Protein AF-A0A925MMB9-F1 (afdb_monomer)

pLDDT: mean 83.08, std 17.35, range [25.36, 97.38]

Structure (mmCIF, N/CA/C/O backbone):
data_AF-A0A925MMB9-F1
#
_entry.id   AF-A0A925MMB9-F1
#
loop_
_atom_site.group_PDB
_atom_site.id
_atom_site.type_symbol
_atom_site.label_atom_id
_atom_site.label_alt_id
_atom_site.label_comp_id
_atom_site.label_asym_id
_atom_site.label_entity_id
_atom_site.label_seq_id
_atom_site.pdbx_PDB_ins_code
_atom_site.Cartn_x
_atom_site.Cartn_y
_atom_site.Cartn_z
_atom_site.occupancy
_atom_site.B_iso_or_equiv
_atom_site.auth_seq_id
_atom_site.auth_comp_id
_atom_site.auth_asym_id
_atom_site.auth_atom_id
_atom_site.pdbx_PDB_model_num
ATOM 1 N N . MET A 1 1 ? 37.846 15.339 -14.403 1.00 31.56 1 MET A N 1
ATOM 2 C CA . MET A 1 1 ? 37.730 13.876 -14.225 1.00 31.56 1 MET A CA 1
ATOM 3 C C . MET A 1 1 ? 36.247 13.565 -14.085 1.00 31.56 1 MET A C 1
ATOM 5 O O . MET A 1 1 ? 35.667 13.865 -13.052 1.00 31.56 1 MET A O 1
ATOM 9 N N . ALA A 1 2 ? 35.599 13.147 -15.173 1.00 28.47 2 ALA A N 1
ATOM 10 C CA . ALA A 1 2 ? 34.161 12.901 -15.191 1.00 28.47 2 ALA A CA 1
ATOM 11 C C . ALA A 1 2 ? 33.882 11.513 -14.602 1.00 28.47 2 ALA A C 1
ATOM 13 O O . ALA A 1 2 ? 34.332 10.509 -15.149 1.00 28.47 2 ALA A O 1
ATOM 14 N N . PHE A 1 3 ? 33.160 11.456 -13.482 1.00 27.55 3 PHE A N 1
ATOM 15 C CA . PHE A 1 3 ? 32.550 10.218 -13.011 1.00 27.55 3 PHE A CA 1
ATOM 16 C C . PHE A 1 3 ? 31.408 9.875 -13.970 1.00 27.55 3 PHE A C 1
ATOM 18 O O . PHE A 1 3 ? 30.326 10.449 -13.886 1.00 27.55 3 PHE A O 1
ATOM 25 N N . HIS A 1 4 ? 31.655 8.962 -14.907 1.00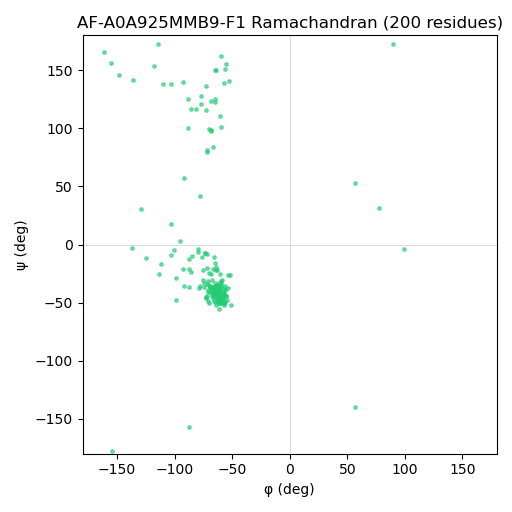 25.36 4 HIS A N 1
ATOM 26 C CA . HIS A 1 4 ? 30.572 8.278 -15.599 1.00 25.36 4 HIS A CA 1
ATOM 27 C C . HIS A 1 4 ? 29.948 7.283 -14.615 1.00 25.36 4 HIS A C 1
ATOM 29 O O . HIS A 1 4 ? 30.638 6.351 -14.193 1.00 25.36 4 HIS A O 1
ATOM 35 N N . PRO A 1 5 ? 28.671 7.438 -14.222 1.00 39.22 5 PRO A N 1
ATOM 36 C CA . PRO A 1 5 ? 27.987 6.369 -13.524 1.00 39.22 5 PRO A CA 1
ATOM 37 C C . PRO A 1 5 ? 27.866 5.208 -14.510 1.00 39.22 5 PRO A C 1
ATOM 39 O O . PRO A 1 5 ? 27.361 5.377 -15.622 1.00 39.22 5 PRO A O 1
ATOM 42 N N . VAL A 1 6 ? 28.352 4.034 -14.115 1.00 39.47 6 VAL A N 1
ATOM 43 C CA . VAL A 1 6 ? 28.092 2.780 -14.825 1.00 39.47 6 VAL A CA 1
ATOM 44 C C . VAL A 1 6 ? 26.598 2.501 -14.674 1.00 39.47 6 VAL A C 1
ATOM 46 O O . VAL A 1 6 ? 26.152 1.835 -13.743 1.00 39.47 6 VAL A O 1
ATOM 49 N N . GLY A 1 7 ? 25.795 3.109 -15.544 1.00 39.03 7 GLY A N 1
ATOM 50 C CA . GLY A 1 7 ? 24.382 2.813 -15.676 1.00 39.03 7 GLY A CA 1
ATOM 51 C C . GLY A 1 7 ? 24.263 1.416 -16.256 1.00 39.03 7 GLY A C 1
ATOM 52 O O . G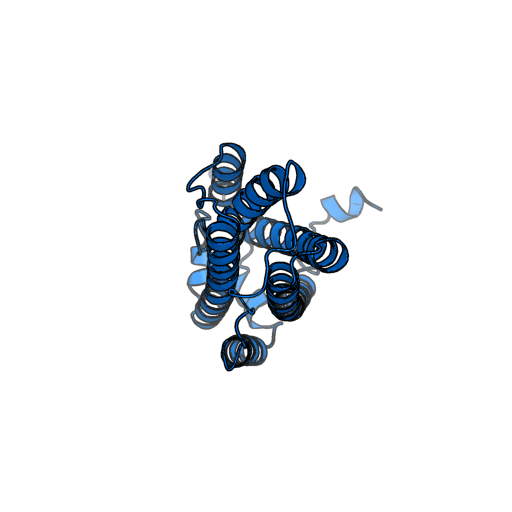LY A 1 7 ? 24.410 1.234 -17.461 1.00 39.03 7 GLY A O 1
ATOM 53 N N . CYS A 1 8 ? 24.036 0.424 -15.398 1.00 43.06 8 CYS A N 1
ATOM 54 C CA . CYS A 1 8 ? 23.554 -0.868 -15.855 1.00 43.06 8 CYS A CA 1
ATOM 55 C C . CYS A 1 8 ? 22.203 -0.614 -16.534 1.00 43.06 8 CYS A C 1
ATOM 57 O O . CYS A 1 8 ? 21.241 -0.206 -15.880 1.00 43.06 8 CYS A O 1
ATOM 59 N N . ASP A 1 9 ? 22.154 -0.762 -17.856 1.00 45.75 9 ASP A N 1
ATOM 60 C CA . ASP A 1 9 ? 20.915 -0.652 -18.608 1.00 45.75 9 ASP A CA 1
ATOM 61 C C . ASP A 1 9 ? 20.022 -1.850 -18.255 1.00 45.75 9 ASP A C 1
ATOM 63 O O . ASP A 1 9 ? 20.205 -2.959 -18.756 1.00 45.75 9 ASP A O 1
ATOM 67 N N . LEU A 1 10 ? 19.081 -1.641 -17.332 1.00 50.44 10 LEU A N 1
ATOM 68 C CA . LEU A 1 10 ? 18.137 -2.665 -16.875 1.00 50.44 10 LEU A CA 1
ATOM 69 C C . LEU A 1 10 ? 17.040 -2.963 -17.920 1.00 50.44 10 LEU A C 1
ATOM 71 O O . LEU A 1 10 ? 16.281 -3.919 -17.736 1.00 50.44 10 LEU A O 1
ATOM 75 N N . ARG A 1 11 ? 16.956 -2.188 -19.018 1.00 50.44 11 ARG A N 1
ATOM 76 C CA . ARG A 1 11 ? 15.875 -2.276 -20.022 1.00 50.44 11 ARG A CA 1
ATOM 77 C C . ARG A 1 11 ? 15.806 -3.630 -20.738 1.00 50.44 11 ARG A C 1
ATOM 79 O O . ARG A 1 11 ? 14.734 -4.233 -20.714 1.00 50.44 11 ARG A O 1
ATOM 86 N N . PRO A 1 12 ? 16.901 -4.190 -21.297 1.00 43.81 12 PRO A N 1
ATOM 87 C CA . PRO A 1 12 ? 16.834 -5.487 -21.977 1.00 43.81 12 PRO A CA 1
ATOM 88 C C . PRO A 1 12 ? 16.530 -6.637 -21.005 1.00 43.81 12 PRO A C 1
ATOM 90 O O . PRO A 1 12 ? 16.076 -7.702 -21.404 1.00 43.81 12 PRO A O 1
ATOM 93 N N . LEU A 1 13 ? 16.787 -6.434 -19.710 1.00 47.19 13 LEU A N 1
ATOM 94 C CA . LEU A 1 13 ? 16.788 -7.485 -18.695 1.00 47.19 13 LEU A CA 1
ATOM 95 C C . LEU A 1 13 ? 15.434 -7.668 -18.011 1.00 47.19 13 LEU A C 1
ATOM 97 O O . LEU A 1 13 ? 15.060 -8.801 -17.719 1.00 47.19 13 LEU A O 1
ATOM 101 N N . MET A 1 14 ? 14.684 -6.585 -17.794 1.00 47.84 14 MET A N 1
ATOM 102 C CA . MET A 1 14 ? 13.319 -6.675 -17.260 1.00 47.84 14 MET A CA 1
ATOM 103 C C . MET A 1 14 ? 12.311 -7.160 -18.315 1.00 47.84 14 MET A C 1
ATOM 105 O O . MET A 1 14 ? 11.366 -7.857 -17.957 1.00 47.84 14 MET A O 1
ATOM 109 N N . SER A 1 15 ? 12.549 -6.851 -19.597 1.00 46.91 15 SER A N 1
ATOM 110 C CA . SER A 1 15 ? 11.706 -7.247 -20.737 1.00 46.91 15 SER A CA 1
ATOM 111 C C . SER A 1 15 ? 11.911 -8.711 -21.181 1.00 46.91 15 SER A C 1
ATOM 113 O O . SER A 1 15 ? 10.947 -9.388 -21.521 1.00 46.91 15 SER A O 1
ATOM 115 N N . MET A 1 16 ? 13.138 -9.254 -21.123 1.00 48.03 16 MET A N 1
ATOM 116 C CA . MET A 1 16 ? 13.433 -10.600 -21.659 1.00 48.03 16 MET A CA 1
ATOM 117 C C . MET A 1 16 ? 13.148 -11.781 -20.709 1.00 48.03 16 MET A C 1
ATOM 119 O O . MET A 1 16 ? 13.218 -12.926 -21.150 1.00 48.03 16 MET A O 1
ATOM 123 N N . ALA A 1 17 ? 12.861 -11.548 -19.422 1.00 53.03 17 ALA A N 1
ATOM 124 C CA . ALA A 1 17 ? 12.811 -12.618 -18.411 1.00 53.03 17 ALA A CA 1
ATOM 125 C C . ALA A 1 17 ? 11.497 -12.720 -17.612 1.00 53.03 17 ALA A C 1
ATOM 127 O O . ALA A 1 17 ? 11.279 -13.724 -16.933 1.00 53.03 17 ALA A O 1
ATOM 128 N N . MET A 1 18 ? 10.601 -11.734 -17.699 1.00 66.88 18 MET A N 1
ATOM 129 C CA . MET A 1 18 ? 9.246 -11.835 -17.152 1.00 66.88 18 MET A CA 1
ATOM 130 C C . MET A 1 18 ? 8.228 -11.913 -18.282 1.00 66.88 18 MET A C 1
ATOM 132 O O . MET A 1 18 ? 8.301 -11.152 -19.240 1.00 66.88 18 MET A O 1
ATOM 136 N N . ASP A 1 19 ? 7.231 -12.787 -18.139 1.00 76.06 19 ASP A N 1
ATOM 137 C CA . ASP A 1 19 ? 6.055 -12.777 -19.009 1.00 76.06 19 ASP A CA 1
ATOM 138 C C . ASP A 1 19 ? 5.181 -11.557 -18.668 1.00 76.06 19 ASP A C 1
ATOM 140 O O . ASP A 1 19 ? 4.207 -11.632 -17.915 1.00 76.06 19 ASP A O 1
ATOM 144 N N . THR A 1 20 ? 5.587 -10.393 -19.177 1.00 74.06 20 THR A N 1
ATOM 145 C CA . THR A 1 20 ? 4.917 -9.108 -18.949 1.00 74.06 20 THR A CA 1
ATOM 146 C C . THR A 1 20 ? 3.451 -9.166 -19.371 1.00 74.06 20 THR A C 1
ATOM 148 O O . THR A 1 20 ? 2.592 -8.618 -18.685 1.00 74.06 20 THR A O 1
ATOM 151 N N . LYS A 1 21 ? 3.129 -9.905 -20.441 1.00 81.06 21 LYS A N 1
ATOM 152 C CA . LYS A 1 21 ? 1.751 -10.083 -20.922 1.00 81.06 21 LYS A CA 1
ATOM 153 C C . LYS A 1 21 ? 0.893 -10.848 -19.919 1.00 81.06 21 LYS A C 1
ATOM 155 O O . LYS A 1 21 ? -0.238 -10.437 -19.651 1.00 81.06 21 LYS A O 1
ATOM 160 N N . ARG A 1 22 ? 1.427 -11.919 -19.323 1.00 85.00 22 ARG A N 1
ATOM 161 C CA . ARG A 1 22 ? 0.753 -12.646 -18.239 1.00 85.00 22 ARG A CA 1
ATOM 162 C C . ARG A 1 22 ? 0.452 -11.734 -17.053 1.00 85.00 22 ARG A C 1
ATOM 164 O O . ARG A 1 22 ? -0.667 -11.779 -16.547 1.00 85.00 22 ARG A O 1
ATOM 171 N N . TRP A 1 23 ? 1.411 -10.917 -16.618 1.00 84.31 23 TRP A N 1
ATOM 172 C CA . TRP A 1 23 ? 1.217 -10.034 -15.462 1.00 84.31 23 TRP A CA 1
ATOM 173 C C . TRP A 1 23 ? 0.264 -8.873 -15.746 1.00 84.31 23 TRP A C 1
ATOM 175 O O . TRP A 1 23 ? -0.602 -8.596 -14.923 1.00 84.31 23 TRP A O 1
ATOM 185 N N . VAL A 1 24 ? 0.325 -8.272 -16.937 1.00 83.38 24 VAL A N 1
ATOM 186 C CA . VAL A 1 24 ? -0.682 -7.299 -17.395 1.00 83.38 24 VAL A CA 1
ATOM 187 C C . VAL A 1 24 ? -2.081 -7.918 -17.346 1.00 83.38 24 VAL A C 1
ATOM 189 O O . VAL A 1 24 ? -2.976 -7.349 -16.728 1.00 83.38 24 VAL A O 1
ATOM 192 N N . SER A 1 25 ? -2.263 -9.121 -17.907 1.00 83.62 25 SER A N 1
ATOM 193 C CA . SER A 1 25 ? -3.562 -9.804 -17.860 1.00 83.62 25 SER A CA 1
ATOM 194 C C . SER A 1 25 ? -4.002 -10.137 -16.433 1.00 83.62 25 SER A C 1
ATOM 196 O O . SER A 1 25 ? -5.201 -10.102 -16.152 1.00 83.62 25 SER A O 1
ATOM 198 N N . HIS A 1 26 ? -3.066 -10.480 -15.545 1.00 84.00 26 HIS A N 1
ATOM 199 C CA . HIS A 1 26 ? -3.357 -10.732 -14.138 1.00 84.00 26 HIS A CA 1
ATOM 200 C C . HIS A 1 26 ? -3.921 -9.476 -13.468 1.00 84.00 26 HIS A C 1
ATOM 202 O O . HIS A 1 26 ? -5.043 -9.531 -12.975 1.00 84.00 26 HIS A O 1
ATOM 208 N N . PHE A 1 27 ? -3.212 -8.345 -13.534 1.00 82.56 27 PHE A N 1
ATOM 209 C CA . PHE A 1 27 ? -3.649 -7.085 -12.922 1.00 82.56 27 PHE A CA 1
ATOM 210 C C . PHE A 1 27 ? -4.976 -6.569 -13.495 1.00 82.56 27 PHE A C 1
ATOM 212 O O . PHE A 1 27 ? -5.841 -6.095 -12.760 1.00 82.56 27 PHE A O 1
ATOM 219 N N . GLU A 1 28 ? -5.191 -6.715 -14.803 1.00 83.50 28 GLU A N 1
ATOM 220 C CA . GLU A 1 28 ? -6.456 -6.327 -15.438 1.00 83.50 28 GLU A CA 1
ATOM 221 C C . GLU A 1 28 ? -7.645 -7.159 -14.947 1.00 83.50 28 GLU A C 1
ATOM 223 O O . GLU A 1 28 ? -8.721 -6.615 -14.705 1.00 83.50 28 GLU A O 1
ATOM 228 N N . LYS A 1 29 ? -7.456 -8.472 -14.767 1.00 82.38 29 LYS A N 1
ATOM 229 C CA . LYS A 1 29 ? -8.501 -9.371 -14.254 1.00 82.38 29 LYS A CA 1
ATOM 230 C C . LYS A 1 29 ? -8.726 -9.195 -12.759 1.00 82.38 29 LYS A C 1
ATOM 232 O O . LYS A 1 29 ? -9.859 -9.292 -12.306 1.00 82.38 29 LYS A O 1
ATOM 237 N N . ASN A 1 30 ? -7.663 -8.941 -12.003 1.00 76.81 30 ASN A N 1
ATOM 238 C CA . ASN A 1 30 ? -7.714 -8.849 -10.550 1.00 76.81 30 ASN A CA 1
ATOM 239 C C . ASN A 1 30 ? -8.492 -7.615 -10.068 1.00 76.81 30 ASN A C 1
ATOM 241 O O . ASN A 1 30 ? -9.041 -7.619 -8.968 1.00 76.81 30 ASN A O 1
ATOM 245 N N . GLY A 1 31 ? -8.569 -6.561 -10.886 1.00 66.44 31 GLY A N 1
ATOM 246 C CA . GLY A 1 31 ? -9.418 -5.393 -10.635 1.00 66.44 31 GLY A CA 1
ATOM 247 C C . GLY A 1 31 ? -10.913 -5.609 -10.912 1.00 66.44 31 GLY A C 1
ATOM 248 O O . GLY A 1 31 ? -11.715 -4.749 -10.562 1.00 66.44 31 GLY A O 1
ATOM 249 N N . ALA A 1 32 ? -11.307 -6.719 -11.544 1.00 65.75 32 ALA A N 1
ATOM 250 C CA . ALA A 1 32 ? -12.698 -6.992 -11.891 1.00 65.75 32 ALA A CA 1
ATOM 251 C C . ALA A 1 32 ? -13.405 -7.801 -10.790 1.00 65.75 32 ALA A C 1
ATOM 253 O O . ALA A 1 32 ? -12.845 -8.753 -10.253 1.00 65.75 32 ALA A O 1
ATOM 254 N N . ASN A 1 33 ? -14.666 -7.460 -10.501 1.00 64.00 33 ASN A N 1
ATOM 255 C CA . ASN A 1 33 ? -15.559 -8.206 -9.601 1.00 64.00 33 ASN A CA 1
ATOM 256 C C . ASN A 1 33 ? -15.022 -8.408 -8.168 1.00 64.00 33 ASN A C 1
ATOM 258 O O . ASN A 1 33 ? -14.999 -9.529 -7.654 1.00 64.00 33 ASN A O 1
ATOM 262 N N . ARG A 1 34 ? -14.618 -7.319 -7.503 1.00 76.62 34 ARG A N 1
ATOM 263 C CA . ARG A 1 34 ? -14.333 -7.314 -6.059 1.00 76.62 34 ARG A CA 1
ATOM 264 C C . ARG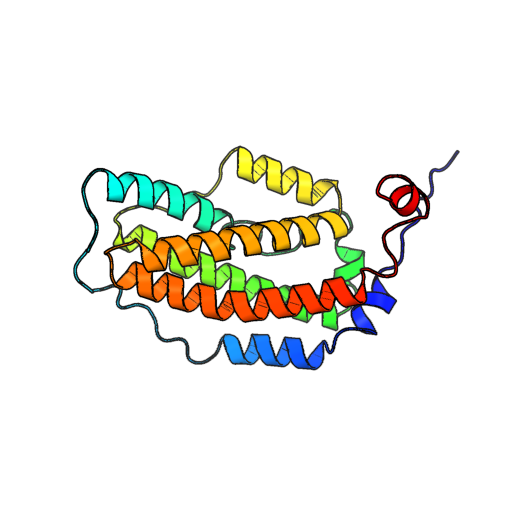 A 1 34 ? -15.622 -7.015 -5.291 1.00 76.62 34 ARG A C 1
ATOM 266 O O . ARG A 1 34 ? -16.277 -6.016 -5.564 1.00 76.62 34 ARG A O 1
ATOM 273 N N . SER A 1 35 ? -15.995 -7.884 -4.358 1.00 84.44 35 SER A N 1
ATOM 274 C CA . SER A 1 35 ? -17.062 -7.584 -3.397 1.00 84.44 35 SER A CA 1
ATOM 275 C C . SER A 1 35 ? -16.506 -6.658 -2.323 1.00 84.44 35 SER A C 1
ATOM 277 O O . SER A 1 35 ? -15.470 -6.977 -1.742 1.00 84.44 35 SER A O 1
ATOM 279 N N . GLU A 1 36 ? -17.174 -5.532 -2.078 1.00 92.06 36 GLU A N 1
ATOM 280 C CA . GLU A 1 36 ? -16.824 -4.629 -0.979 1.00 92.06 36 GLU A CA 1
ATOM 281 C C . GLU A 1 36 ? -17.022 -5.316 0.381 1.00 92.06 36 GLU A C 1
ATOM 283 O O . GLU A 1 36 ? -17.910 -6.169 0.500 1.00 92.06 36 GLU A O 1
ATOM 288 N N . PRO A 1 37 ? -16.232 -4.943 1.404 1.00 94.56 37 PRO A N 1
ATOM 289 C CA . PRO A 1 37 ? -16.540 -5.286 2.786 1.00 94.56 37 PRO A CA 1
ATOM 290 C C . PRO A 1 37 ? -17.929 -4.785 3.192 1.00 94.56 37 PRO A C 1
ATOM 292 O O . PRO A 1 37 ? -18.381 -3.743 2.711 1.00 94.56 37 PRO A O 1
ATOM 295 N N . ASP A 1 38 ? -18.578 -5.480 4.125 1.00 95.06 38 ASP A N 1
ATOM 296 C CA . ASP A 1 38 ? -19.816 -4.994 4.741 1.00 95.06 38 ASP A CA 1
ATOM 297 C C . ASP A 1 38 ? -19.522 -3.816 5.685 1.00 95.06 38 ASP A C 1
ATOM 299 O O . ASP A 1 38 ? -19.382 -3.956 6.904 1.00 95.06 38 ASP A O 1
ATOM 303 N N . TRP A 1 39 ? -19.394 -2.625 5.098 1.00 95.25 39 TRP A N 1
ATOM 304 C CA . TRP A 1 39 ? -19.101 -1.386 5.812 1.00 95.25 39 TRP A CA 1
ATOM 305 C C . TRP A 1 39 ? -20.217 -0.941 6.765 1.00 95.25 39 TRP A C 1
ATOM 307 O O . TRP A 1 39 ? -19.951 -0.070 7.596 1.00 95.25 39 TRP A O 1
ATOM 317 N N . ASP A 1 40 ? -21.402 -1.554 6.709 1.00 94.06 40 ASP A N 1
ATOM 318 C CA . ASP A 1 40 ? -22.556 -1.258 7.566 1.00 94.06 40 ASP A CA 1
ATOM 319 C C . ASP A 1 40 ? -22.719 -2.260 8.726 1.00 94.06 40 ASP A C 1
ATOM 321 O O . ASP A 1 40 ? -23.551 -2.059 9.616 1.00 94.06 40 ASP A O 1
ATOM 325 N N . ALA A 1 41 ? -21.890 -3.310 8.785 1.00 94.00 41 ALA A N 1
ATOM 326 C CA . ALA A 1 41 ? -21.905 -4.285 9.873 1.00 94.00 41 ALA A CA 1
ATOM 327 C C . ALA A 1 41 ? -21.731 -3.622 11.261 1.00 94.00 41 ALA A C 1
ATOM 329 O O . ALA A 1 41 ? -21.100 -2.566 11.376 1.00 94.00 41 ALA A O 1
ATOM 330 N N . PRO A 1 42 ? -22.190 -4.233 12.368 1.00 94.19 42 PRO A N 1
ATOM 331 C CA . PRO A 1 42 ? -21.947 -3.698 13.710 1.00 94.19 42 PRO A CA 1
ATOM 332 C C . PRO A 1 42 ? -20.450 -3.514 14.013 1.00 94.19 42 PRO A C 1
ATOM 334 O O . PRO A 1 42 ? -19.633 -4.372 13.674 1.00 94.19 42 PRO A O 1
ATOM 337 N N . LEU A 1 43 ? -20.083 -2.401 14.661 1.00 93.69 43 LEU A N 1
ATOM 338 C CA . LEU A 1 43 ? -18.693 -2.142 15.055 1.00 93.69 43 LEU A CA 1
ATOM 339 C C . LEU A 1 43 ? -18.221 -3.173 16.086 1.00 93.69 43 LEU A C 1
ATOM 341 O O . LEU A 1 43 ? -18.791 -3.295 17.170 1.00 93.69 43 LEU A O 1
ATOM 345 N N . GLY A 1 44 ? -17.142 -3.882 15.759 1.00 92.00 44 GLY A N 1
ATOM 346 C CA . GLY A 1 44 ? -16.552 -4.911 16.624 1.00 92.00 44 GLY A CA 1
ATOM 347 C C . GLY A 1 44 ? -15.399 -4.415 17.502 1.00 92.00 44 GLY A C 1
ATOM 348 O O . GLY A 1 44 ? -14.765 -5.211 18.190 1.00 92.00 44 GLY A O 1
ATOM 349 N N . VAL A 1 45 ? -15.078 -3.119 17.468 1.00 92.12 45 VAL A N 1
ATOM 350 C CA . VAL A 1 45 ? -13.922 -2.530 18.159 1.00 92.12 45 VAL A CA 1
ATOM 351 C C . VAL A 1 45 ? -14.300 -1.223 18.857 1.00 92.12 45 VAL A C 1
ATOM 353 O O . VAL A 1 45 ? -15.070 -0.422 18.336 1.00 92.12 45 VAL A O 1
ATOM 356 N N . GLY A 1 46 ? -13.743 -0.989 20.047 1.00 92.81 46 GLY A N 1
ATOM 357 C CA . GLY A 1 46 ? -14.027 0.199 20.851 1.00 92.81 46 GLY A CA 1
ATOM 358 C C . GLY A 1 46 ? -12.893 0.572 21.805 1.00 92.81 46 GLY A C 1
ATOM 359 O O . GLY A 1 46 ? -11.831 -0.058 21.831 1.00 92.81 46 GLY A O 1
ATOM 360 N N . GLY A 1 47 ? -13.120 1.619 22.601 1.00 92.94 47 GLY A N 1
ATOM 361 C CA . GLY A 1 47 ? -12.196 2.073 23.643 1.00 92.94 47 GLY A CA 1
ATOM 362 C C . GLY A 1 47 ? -10.788 2.392 23.126 1.00 92.94 47 GLY A C 1
ATOM 363 O O . GLY A 1 47 ? -10.609 2.956 22.048 1.00 92.94 47 GLY A O 1
ATOM 364 N N . LYS A 1 48 ? -9.763 2.016 23.900 1.00 93.31 48 LYS A N 1
ATOM 365 C CA . LYS A 1 48 ? -8.354 2.268 23.552 1.00 93.31 48 LYS A CA 1
ATOM 366 C C . LYS A 1 48 ? -7.916 1.549 22.270 1.00 93.31 48 LYS A C 1
ATOM 368 O O . LYS A 1 48 ? -7.132 2.103 21.506 1.00 93.31 48 LYS A O 1
ATOM 373 N N . ALA A 1 49 ? -8.432 0.344 22.021 1.00 92.56 49 ALA A N 1
ATOM 374 C CA . ALA A 1 49 ? -8.084 -0.433 20.832 1.00 92.56 49 ALA A CA 1
ATOM 375 C C . ALA A 1 49 ? -8.500 0.287 19.542 1.00 92.56 49 ALA A C 1
ATOM 377 O O . ALA A 1 49 ? -7.741 0.290 18.579 1.00 92.56 49 ALA A O 1
ATOM 378 N N . LEU A 1 50 ? -9.655 0.961 19.549 1.00 94.88 50 LEU A N 1
ATOM 379 C CA . LEU A 1 50 ? -10.117 1.774 18.424 1.00 94.88 50 LEU A CA 1
ATOM 380 C C . LEU A 1 50 ? -9.147 2.920 18.105 1.00 94.88 50 LEU A C 1
ATOM 382 O O . LEU A 1 50 ? -8.812 3.134 16.944 1.00 94.88 50 LEU A O 1
ATOM 386 N N . ILE A 1 51 ? -8.667 3.635 19.127 1.00 95.06 51 ILE A N 1
ATOM 387 C CA . ILE A 1 51 ? -7.741 4.766 18.947 1.00 95.06 51 ILE A CA 1
ATOM 388 C C . ILE A 1 51 ? -6.423 4.296 18.322 1.00 95.06 51 ILE A C 1
ATOM 390 O O . ILE A 1 51 ? -5.948 4.898 17.360 1.00 95.06 51 ILE A O 1
ATOM 394 N N . GLU A 1 52 ? -5.838 3.219 18.847 1.00 95.38 52 GLU A N 1
ATOM 395 C CA . GLU A 1 52 ? -4.566 2.696 18.334 1.00 95.38 52 GLU A CA 1
ATOM 396 C C . GLU A 1 52 ? -4.723 2.062 16.946 1.00 95.38 52 GLU A C 1
ATOM 398 O O . GLU A 1 52 ? -3.854 2.226 16.089 1.00 95.38 52 GLU A O 1
ATOM 403 N N . LEU A 1 53 ? -5.864 1.420 16.678 1.00 95.25 53 LEU A N 1
ATOM 404 C CA . LEU A 1 53 ? -6.177 0.893 15.355 1.00 95.25 53 LEU A CA 1
ATOM 405 C C . LEU A 1 53 ? -6.274 2.008 14.309 1.00 95.25 53 LEU A C 1
ATOM 407 O O . LEU A 1 53 ? -5.673 1.881 13.245 1.00 95.25 53 LEU A O 1
ATOM 411 N N . ARG A 1 54 ? -6.963 3.118 14.615 1.00 96.44 54 ARG A N 1
ATOM 412 C CA . ARG A 1 54 ? -7.038 4.283 13.716 1.00 96.44 54 ARG A CA 1
ATOM 413 C C . ARG A 1 54 ? -5.644 4.812 13.379 1.00 96.44 54 ARG A C 1
ATOM 415 O O . ARG A 1 54 ? -5.332 4.962 12.205 1.00 96.44 54 ARG A O 1
ATOM 422 N N . LYS A 1 55 ? -4.791 5.025 14.390 1.00 95.25 55 LYS A N 1
ATOM 423 C CA . LYS A 1 55 ? -3.411 5.505 14.184 1.00 95.25 55 LYS A CA 1
ATOM 424 C C . LYS A 1 55 ? -2.598 4.567 13.295 1.00 95.25 55 LYS A C 1
ATOM 426 O O . LYS A 1 55 ? -1.853 5.027 12.437 1.00 95.25 55 LYS A O 1
ATOM 431 N N . SER A 1 56 ? -2.744 3.259 13.499 1.00 95.88 56 SER A N 1
ATOM 432 C CA . SER A 1 56 ? -2.078 2.253 12.673 1.00 95.88 56 SER A CA 1
ATOM 433 C C . SER A 1 56 ? -2.572 2.316 11.227 1.00 95.88 56 SER A C 1
ATOM 435 O O . SER A 1 56 ? -1.767 2.478 10.315 1.00 95.88 56 SER A O 1
ATOM 437 N N . ILE A 1 57 ? -3.892 2.269 11.006 1.00 96.62 57 ILE A N 1
ATOM 438 C CA . ILE A 1 57 ? -4.483 2.320 9.660 1.00 96.62 57 ILE A CA 1
ATOM 439 C C . ILE A 1 57 ? -4.106 3.616 8.934 1.00 96.62 57 ILE A C 1
ATOM 441 O O . ILE A 1 57 ? -3.802 3.548 7.754 1.00 96.62 57 ILE A O 1
ATOM 445 N N . GLN A 1 58 ? -4.032 4.765 9.614 1.00 96.62 58 GLN A N 1
ATOM 446 C CA . GLN A 1 58 ? -3.567 6.028 9.021 1.00 96.62 58 GLN A CA 1
ATOM 447 C C . GLN A 1 58 ? -2.175 5.910 8.382 1.00 96.62 58 GLN A C 1
ATOM 449 O O . GLN A 1 58 ? -1.962 6.378 7.267 1.00 96.62 58 GLN A O 1
ATOM 454 N N . GLN A 1 59 ? -1.226 5.262 9.064 1.00 95.25 59 GLN A N 1
ATOM 455 C CA . GLN A 1 59 ? 0.133 5.086 8.537 1.00 95.25 59 GLN A CA 1
ATOM 456 C C . GLN A 1 59 ? 0.156 4.150 7.323 1.00 95.25 59 GLN A C 1
ATOM 458 O O . GLN A 1 59 ? 0.827 4.446 6.336 1.00 95.25 59 GLN A O 1
ATOM 463 N N . PHE A 1 60 ? -0.600 3.049 7.377 1.00 94.50 60 PHE A N 1
ATOM 464 C CA . PHE A 1 60 ? -0.713 2.118 6.250 1.00 94.50 60 PHE A CA 1
ATOM 465 C C . PHE A 1 60 ? -1.477 2.729 5.072 1.00 94.50 60 PHE A C 1
ATOM 467 O O . PHE A 1 60 ? -1.067 2.540 3.939 1.00 94.50 60 PHE A O 1
ATOM 474 N N . GLN A 1 61 ? -2.510 3.538 5.314 1.00 95.81 61 GLN A N 1
ATOM 475 C CA . GLN A 1 61 ? -3.258 4.230 4.263 1.00 95.81 61 GLN A CA 1
ATOM 476 C C . GLN A 1 61 ? -2.377 5.211 3.484 1.00 95.81 61 GLN A C 1
ATOM 478 O O . GLN A 1 61 ? -2.441 5.248 2.252 1.00 95.81 61 GLN A O 1
ATOM 483 N N . LEU A 1 62 ? -1.525 5.961 4.191 1.00 93.19 62 LEU A N 1
ATOM 484 C CA . LEU A 1 62 ? -0.551 6.866 3.581 1.00 93.19 62 LEU A CA 1
ATOM 485 C C . LEU A 1 62 ? 0.535 6.099 2.801 1.00 93.19 62 LEU A C 1
ATOM 487 O O . LEU A 1 62 ? 0.950 6.534 1.725 1.00 93.19 62 LEU A O 1
ATOM 491 N N . GLY A 1 63 ? 0.992 4.958 3.328 1.00 88.81 63 GLY A N 1
ATOM 492 C CA . GLY A 1 63 ? 2.024 4.116 2.714 1.00 88.81 63 GLY A CA 1
ATOM 493 C C . GLY A 1 63 ? 1.556 3.343 1.476 1.00 88.81 63 GLY A C 1
ATOM 494 O O . GLY A 1 63 ? 2.228 3.383 0.444 1.00 88.81 63 GLY A O 1
ATOM 495 N N . ASP A 1 64 ? 0.389 2.710 1.560 1.00 85.75 64 ASP A N 1
ATOM 496 C CA . ASP A 1 64 ? -0.168 1.786 0.565 1.00 85.75 64 ASP A CA 1
ATOM 497 C C . ASP A 1 64 ? -1.047 2.550 -0.431 1.00 85.75 64 ASP A C 1
ATOM 499 O O . ASP A 1 64 ? -2.242 2.308 -0.560 1.00 85.75 64 ASP A O 1
ATOM 503 N N . GLY A 1 65 ? -0.463 3.552 -1.093 1.00 81.62 65 GLY A N 1
ATOM 504 C CA . GLY A 1 65 ? -1.101 4.272 -2.199 1.00 81.62 65 GLY A CA 1
ATOM 505 C C . GLY A 1 65 ? -1.747 5.621 -1.866 1.00 81.62 65 GLY A C 1
ATOM 506 O O . GLY A 1 65 ? -2.176 6.299 -2.800 1.00 81.62 65 GLY A O 1
ATOM 507 N N . GLY A 1 66 ? -1.775 6.046 -0.595 1.00 73.06 66 GLY A N 1
ATOM 508 C CA . GLY A 1 66 ? -2.209 7.402 -0.202 1.00 73.06 66 GLY A CA 1
ATOM 509 C C . GLY A 1 66 ? -1.166 8.483 -0.514 1.00 73.06 66 GLY A C 1
ATOM 510 O O . GLY A 1 66 ? -1.482 9.659 -0.671 1.00 73.06 66 GLY A O 1
ATOM 511 N N . GLY A 1 67 ? 0.093 8.068 -0.651 1.00 80.38 67 GLY A N 1
ATOM 512 C CA . GLY A 1 67 ? 1.214 8.878 -1.108 1.00 80.38 67 GLY A CA 1
ATOM 513 C C . GLY A 1 67 ? 1.410 8.903 -2.632 1.00 80.38 67 GLY A C 1
ATOM 514 O O . GLY A 1 67 ? 0.486 8.640 -3.400 1.00 80.38 67 GLY A O 1
ATOM 515 N N . PRO A 1 68 ? 2.631 9.196 -3.128 1.00 82.62 68 PRO A N 1
ATOM 516 C CA . PRO A 1 68 ? 2.916 9.181 -4.560 1.00 82.62 68 PRO A CA 1
ATOM 517 C C . PRO A 1 68 ? 2.664 7.800 -5.188 1.00 82.62 68 PRO A C 1
ATOM 519 O O . PRO A 1 68 ? 3.500 6.899 -5.097 1.00 82.62 68 PRO A O 1
ATOM 522 N N . GLY A 1 69 ? 1.523 7.657 -5.868 1.00 84.69 69 GLY A N 1
ATOM 523 C CA . GLY A 1 69 ? 1.114 6.463 -6.620 1.00 84.69 69 GLY A CA 1
ATOM 524 C C . GLY A 1 69 ? 1.800 6.331 -7.984 1.00 84.69 69 GLY A C 1
ATOM 525 O O . GLY A 1 69 ? 1.135 6.063 -8.987 1.00 84.69 69 GLY A O 1
ATOM 526 N N . TYR A 1 70 ? 3.101 6.625 -8.030 1.00 89.88 70 TYR A N 1
ATOM 527 C CA . TYR A 1 70 ? 3.982 6.529 -9.192 1.00 89.88 70 TYR A CA 1
ATOM 528 C C . TYR A 1 70 ? 5.454 6.501 -8.738 1.00 89.88 70 TYR A C 1
ATOM 530 O O . TYR A 1 70 ? 5.779 6.855 -7.603 1.00 89.88 70 TYR A O 1
ATOM 538 N N . LEU A 1 71 ? 6.367 6.116 -9.638 1.00 92.00 71 LEU A N 1
ATOM 539 C CA . LEU A 1 71 ? 7.809 6.158 -9.366 1.00 92.00 71 LEU A CA 1
ATOM 540 C C . LEU A 1 71 ? 8.304 7.606 -9.250 1.00 92.00 71 LEU A C 1
ATOM 542 O O . LEU A 1 71 ? 8.165 8.393 -10.188 1.00 92.00 71 LEU A O 1
ATOM 546 N N . ILE A 1 72 ? 8.925 7.960 -8.128 1.00 94.25 72 ILE A N 1
ATOM 547 C CA . ILE A 1 72 ? 9.418 9.316 -7.850 1.00 94.25 72 ILE A CA 1
ATOM 548 C C . ILE A 1 72 ? 10.932 9.460 -8.009 1.00 94.25 72 ILE A C 1
ATOM 550 O O . ILE A 1 72 ? 11.422 10.592 -8.012 1.00 94.25 72 ILE A O 1
ATOM 554 N N . ALA A 1 73 ? 11.669 8.360 -8.187 1.00 94.50 73 ALA A N 1
ATOM 555 C CA . ALA A 1 73 ? 13.111 8.373 -8.401 1.00 94.50 73 ALA A CA 1
ATOM 556 C C . ALA A 1 73 ? 13.544 9.302 -9.547 1.00 94.50 73 ALA A C 1
ATOM 558 O O . ALA A 1 73 ? 12.923 9.348 -10.615 1.00 94.50 73 ALA A O 1
ATOM 559 N N . TRP A 1 74 ? 14.668 9.998 -9.356 1.00 93.25 74 TRP A N 1
ATOM 560 C CA . TRP A 1 74 ? 15.220 10.941 -10.338 1.00 93.25 74 TRP A CA 1
ATOM 561 C C . TRP A 1 74 ? 15.540 10.297 -11.699 1.00 93.25 74 TRP A C 1
ATOM 563 O O . TRP A 1 74 ? 15.419 10.949 -12.732 1.00 93.25 74 TRP A O 1
ATOM 573 N N . ASN A 1 75 ? 15.901 9.010 -11.718 1.00 93.19 75 ASN A N 1
ATOM 574 C CA . ASN A 1 75 ? 16.224 8.247 -12.927 1.00 93.19 75 ASN A CA 1
ATOM 575 C C . ASN A 1 75 ? 15.105 7.295 -13.378 1.00 93.19 75 ASN A C 1
ATOM 577 O O . ASN A 1 75 ? 15.370 6.403 -14.181 1.00 93.19 75 ASN A O 1
ATOM 581 N N . ARG A 1 76 ? 13.857 7.473 -12.915 1.00 92.06 76 ARG A N 1
ATOM 582 C CA . ARG A 1 76 ? 12.716 6.593 -13.255 1.00 92.06 76 ARG A CA 1
ATOM 583 C C . ARG A 1 76 ? 12.510 6.360 -14.756 1.00 92.06 76 ARG A C 1
ATOM 585 O O . ARG A 1 76 ? 11.980 5.326 -15.153 1.00 92.06 76 ARG A O 1
ATOM 592 N N . GLN A 1 77 ? 12.939 7.302 -15.599 1.00 92.38 77 GLN A N 1
ATOM 593 C CA . GLN A 1 77 ? 12.797 7.210 -17.051 1.00 92.38 77 GLN A CA 1
ATOM 594 C C . GLN A 1 77 ? 13.576 6.031 -17.650 1.00 92.38 77 GLN A C 1
ATOM 596 O O . GLN A 1 77 ? 13.205 5.550 -18.719 1.00 92.38 77 GLN A O 1
ATOM 601 N N . SER A 1 78 ? 14.597 5.507 -16.961 1.00 88.50 78 SER A N 1
ATOM 602 C CA . SER A 1 78 ? 15.283 4.279 -17.385 1.00 88.50 78 SER A CA 1
ATOM 603 C C . SER A 1 78 ? 14.349 3.065 -17.434 1.00 88.50 78 SER A C 1
ATOM 605 O O . SER A 1 78 ? 14.592 2.159 -18.222 1.00 88.50 78 SER A O 1
ATOM 607 N N . ILE A 1 79 ? 13.268 3.075 -16.648 1.00 85.94 79 ILE A N 1
ATOM 608 C CA . ILE A 1 79 ? 12.220 2.051 -16.644 1.00 85.94 79 ILE A CA 1
ATOM 609 C C . ILE A 1 79 ? 11.011 2.509 -17.464 1.00 85.94 79 ILE A C 1
ATOM 611 O O . ILE A 1 79 ? 10.535 1.780 -18.327 1.00 85.94 79 ILE A O 1
ATOM 615 N N . LEU A 1 80 ? 10.533 3.739 -17.242 1.00 88.44 80 LEU A N 1
ATOM 616 C CA . LEU A 1 80 ? 9.286 4.238 -17.844 1.00 88.44 80 LEU A CA 1
ATOM 617 C C . LEU A 1 80 ? 9.371 4.533 -19.352 1.00 88.44 80 LEU A C 1
ATOM 619 O O . LEU A 1 80 ? 8.347 4.823 -19.966 1.00 88.44 80 LEU A O 1
ATOM 623 N N . SER A 1 81 ? 10.566 4.488 -19.952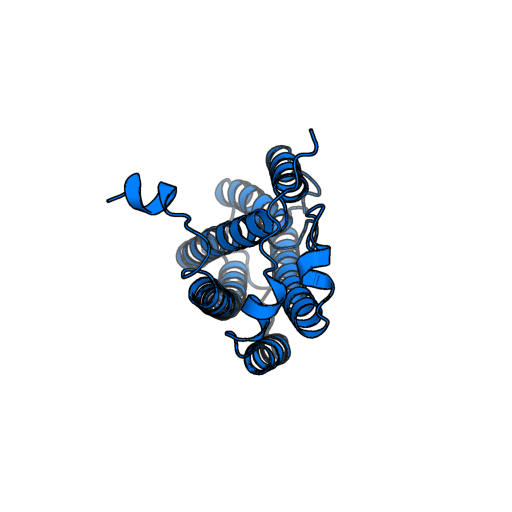 1.00 89.31 81 SER A N 1
ATOM 624 C CA . SER A 1 81 ? 10.723 4.601 -21.412 1.00 89.31 81 SER A CA 1
ATOM 625 C C . SER A 1 81 ? 10.251 3.357 -22.163 1.00 89.31 81 SER A C 1
ATOM 627 O O . SER A 1 81 ? 10.000 3.447 -23.360 1.00 89.31 81 SER A O 1
ATOM 629 N N . ASP A 1 82 ? 10.153 2.211 -21.488 1.00 87.31 82 ASP A N 1
ATOM 630 C CA . ASP A 1 82 ? 9.567 0.996 -22.047 1.00 87.31 82 ASP A CA 1
ATOM 631 C C . ASP A 1 82 ? 8.037 1.041 -21.843 1.00 87.31 82 ASP A C 1
ATOM 633 O O . ASP A 1 82 ? 7.577 1.052 -20.694 1.00 87.31 82 ASP A O 1
ATOM 637 N N . PRO A 1 83 ? 7.228 1.079 -22.921 1.00 87.88 83 PRO A N 1
ATOM 638 C CA . PRO A 1 83 ? 5.775 1.166 -22.809 1.00 87.88 83 PRO A CA 1
ATOM 639 C C . PRO A 1 83 ? 5.130 -0.021 -22.085 1.00 87.88 83 PRO A C 1
ATOM 641 O O . PRO A 1 83 ? 4.124 0.165 -21.397 1.00 87.88 83 PRO A O 1
ATOM 644 N N . GLU A 1 84 ? 5.684 -1.231 -22.217 1.00 85.94 84 GLU A N 1
ATOM 645 C CA . GLU A 1 84 ? 5.136 -2.422 -21.563 1.00 85.94 84 GLU A CA 1
ATOM 646 C C . GLU A 1 84 ? 5.416 -2.389 -20.059 1.00 85.94 84 GLU A C 1
ATOM 648 O O . GLU A 1 84 ? 4.504 -2.601 -19.254 1.00 85.94 84 GLU A O 1
ATOM 653 N N . LEU A 1 85 ? 6.646 -2.041 -19.664 1.00 84.38 85 LEU A N 1
ATOM 654 C CA . LEU A 1 85 ? 6.998 -1.876 -18.250 1.00 84.38 85 LEU A CA 1
ATOM 655 C C . LEU A 1 85 ? 6.243 -0.713 -17.611 1.00 84.38 85 LEU A C 1
ATOM 657 O O . LEU A 1 85 ? 5.763 -0.843 -16.485 1.00 84.38 85 LEU A O 1
ATOM 661 N N . LYS A 1 86 ? 6.089 0.404 -18.328 1.00 90.12 86 LYS A N 1
ATOM 662 C CA . LYS A 1 86 ? 5.276 1.529 -17.866 1.00 90.12 86 LYS A CA 1
ATOM 663 C C . LYS A 1 86 ? 3.841 1.083 -17.590 1.00 90.12 86 LYS A C 1
ATOM 665 O O . LYS A 1 86 ? 3.333 1.345 -16.504 1.00 90.12 86 LYS A O 1
ATOM 670 N N . ARG A 1 87 ? 3.204 0.382 -18.536 1.00 89.81 87 ARG A N 1
ATOM 671 C CA . ARG A 1 87 ? 1.835 -0.131 -18.363 1.00 89.81 87 ARG A CA 1
ATOM 672 C C . ARG A 1 87 ? 1.727 -1.039 -17.142 1.00 89.81 87 ARG A C 1
ATOM 674 O O . ARG A 1 87 ? 0.770 -0.925 -16.386 1.00 89.81 87 ARG A O 1
ATOM 681 N N . LEU A 1 88 ? 2.700 -1.925 -16.948 1.00 88.56 88 LEU A N 1
ATOM 682 C CA . LEU A 1 88 ? 2.728 -2.840 -15.812 1.00 88.56 88 LEU A CA 1
ATOM 683 C C . LEU A 1 88 ? 2.814 -2.095 -14.471 1.00 88.56 88 LEU A C 1
ATOM 685 O O . LEU A 1 88 ? 2.065 -2.400 -13.548 1.00 88.56 88 LEU A O 1
ATOM 689 N N . ILE A 1 89 ? 3.687 -1.091 -14.386 1.00 89.88 89 ILE A N 1
ATOM 690 C CA . ILE A 1 89 ? 3.846 -0.244 -13.198 1.00 89.88 89 ILE A CA 1
ATOM 691 C C . ILE A 1 89 ? 2.579 0.572 -12.927 1.00 89.88 89 ILE A C 1
ATOM 693 O O . ILE A 1 89 ? 2.150 0.666 -11.781 1.00 89.88 89 ILE A O 1
ATOM 697 N N . ASP A 1 90 ? 1.956 1.130 -13.966 1.00 91.38 90 ASP A N 1
ATOM 698 C CA . ASP A 1 90 ? 0.711 1.891 -13.828 1.00 91.38 90 ASP A CA 1
ATOM 699 C C . ASP A 1 90 ? -0.438 1.012 -13.306 1.00 91.38 90 ASP A C 1
ATOM 701 O O . ASP A 1 90 ? -1.238 1.467 -12.485 1.00 91.38 90 ASP A O 1
ATOM 705 N N . LEU A 1 91 ? -0.516 -0.243 -13.769 1.00 90.31 91 LEU A N 1
ATOM 706 C CA . LEU A 1 91 ? -1.489 -1.229 -13.295 1.00 90.31 91 LEU A CA 1
ATOM 707 C C . LEU A 1 91 ? -1.247 -1.607 -11.832 1.00 90.31 91 LEU A C 1
ATOM 709 O O . LEU A 1 91 ? -2.198 -1.626 -11.058 1.00 90.31 91 LEU A O 1
ATOM 713 N N . TRP A 1 92 ? 0.006 -1.831 -11.440 1.00 89.50 92 TRP A N 1
ATOM 714 C CA . TRP A 1 92 ? 0.354 -2.097 -10.044 1.00 89.50 92 TRP A CA 1
ATOM 715 C C . TRP A 1 92 ? -0.008 -0.917 -9.131 1.00 89.50 92 TRP A C 1
ATOM 717 O O . TRP A 1 92 ? -0.769 -1.084 -8.186 1.00 89.50 92 TRP A O 1
ATOM 727 N N . PHE A 1 93 ? 0.394 0.314 -9.470 1.00 92.06 93 PHE A N 1
ATOM 728 C CA . PHE A 1 93 ? 0.012 1.494 -8.680 1.00 92.06 93 PHE A CA 1
ATOM 729 C C . PHE A 1 93 ? -1.498 1.765 -8.667 1.00 92.06 93 PHE A C 1
ATOM 731 O O . PHE A 1 93 ? -1.993 2.470 -7.786 1.00 92.06 93 PHE A O 1
ATOM 738 N N . LYS A 1 94 ? -2.251 1.258 -9.650 1.00 91.44 94 LYS A N 1
ATOM 739 C CA . LYS A 1 94 ? -3.716 1.305 -9.614 1.00 91.44 94 LYS A CA 1
ATOM 740 C C . LYS A 1 94 ? -4.270 0.394 -8.520 1.00 91.44 94 LYS A C 1
ATOM 742 O O . LYS A 1 94 ? -5.238 0.794 -7.884 1.00 91.44 94 LYS A O 1
ATOM 747 N N . GLU A 1 95 ? -3.674 -0.772 -8.297 1.00 89.31 95 GLU A N 1
ATOM 748 C CA . GLU A 1 95 ? -4.040 -1.637 -7.173 1.00 89.31 95 GLU A CA 1
ATOM 749 C C . GLU A 1 95 ? -3.632 -1.032 -5.830 1.00 89.31 95 GLU A C 1
ATOM 751 O O . GLU A 1 95 ? -4.456 -1.009 -4.924 1.00 89.31 95 GLU A O 1
ATOM 756 N N . GLU A 1 96 ? -2.445 -0.427 -5.731 1.00 90.44 96 GLU A N 1
ATOM 757 C CA . GLU A 1 96 ? -2.033 0.266 -4.500 1.00 90.44 96 GLU A CA 1
ATOM 758 C C . GLU A 1 96 ? -3.004 1.388 -4.121 1.00 90.44 96 GLU A C 1
ATOM 760 O O . GLU A 1 96 ? -3.426 1.504 -2.977 1.00 90.44 96 GLU A O 1
ATOM 765 N N . ARG A 1 97 ? -3.456 2.195 -5.088 1.00 92.00 97 ARG A N 1
ATOM 766 C CA . ARG A 1 97 ? -4.485 3.217 -4.814 1.00 92.00 97 ARG A CA 1
ATOM 767 C C . ARG A 1 97 ? -5.792 2.621 -4.293 1.00 92.00 97 ARG A C 1
ATOM 769 O O . ARG A 1 97 ? -6.489 3.270 -3.517 1.00 92.00 97 ARG A O 1
ATOM 776 N N . GLU A 1 98 ? -6.126 1.409 -4.719 1.00 92.50 98 GLU A N 1
ATOM 777 C CA . GLU A 1 98 ? -7.313 0.709 -4.245 1.00 92.50 98 GLU A CA 1
ATOM 778 C C . GLU A 1 98 ? -7.150 0.226 -2.796 1.00 92.50 98 GLU A C 1
ATOM 780 O O . GLU A 1 98 ? -8.107 0.295 -2.027 1.00 92.50 98 GLU A O 1
ATOM 785 N N . HIS A 1 99 ? -5.939 -0.168 -2.381 1.00 92.69 99 HIS A N 1
ATOM 786 C CA . HIS A 1 99 ? -5.630 -0.424 -0.969 1.00 92.69 99 HIS A CA 1
ATOM 787 C C . HIS A 1 99 ? -5.840 0.836 -0.130 1.00 92.69 99 HIS A C 1
ATOM 789 O O . HIS A 1 99 ? -6.577 0.802 0.856 1.00 92.69 99 HIS A O 1
ATOM 795 N N . SER A 1 100 ? -5.283 1.969 -0.567 1.00 94.38 100 SER A N 1
ATOM 796 C CA . SER A 1 100 ? -5.476 3.250 0.117 1.00 94.38 100 SER A CA 1
ATOM 797 C C . SER A 1 100 ? -6.952 3.627 0.254 1.00 94.38 100 SER A C 1
ATOM 799 O O . SER A 1 100 ? -7.375 4.037 1.334 1.00 94.38 100 SER A O 1
ATOM 801 N N . ARG A 1 101 ? -7.761 3.431 -0.800 1.00 95.69 101 ARG A N 1
ATOM 802 C CA . ARG A 1 101 ? -9.211 3.684 -0.755 1.00 95.69 101 ARG A CA 1
ATOM 803 C C . ARG A 1 101 ? -9.899 2.831 0.313 1.00 95.69 101 ARG A C 1
ATOM 805 O O . ARG A 1 101 ? -10.619 3.375 1.145 1.00 95.69 101 ARG A O 1
ATOM 812 N N . LEU A 1 102 ? -9.651 1.519 0.313 1.00 96.31 102 LEU A N 1
ATOM 813 C CA . LEU A 1 102 ? -10.215 0.588 1.295 1.00 96.31 102 LEU A CA 1
ATOM 814 C C . LEU A 1 102 ? -9.829 0.972 2.733 1.00 96.31 102 LEU A C 1
ATOM 816 O O . LEU A 1 102 ? -10.663 0.936 3.637 1.00 96.31 102 LEU A O 1
ATOM 820 N N . LEU A 1 103 ? -8.579 1.384 2.945 1.00 97.12 103 LEU A N 1
ATOM 821 C CA . LEU A 1 103 ? -8.097 1.846 4.247 1.00 97.12 103 LEU A CA 1
ATOM 822 C C . LEU A 1 103 ? -8.727 3.185 4.651 1.00 97.12 103 LEU A C 1
ATOM 824 O O . LEU A 1 103 ? -9.045 3.377 5.824 1.00 97.12 103 LEU A O 1
ATOM 828 N N . GLY A 1 104 ? -8.952 4.089 3.697 1.00 97.19 104 GLY A N 1
ATOM 829 C CA . GLY A 1 104 ? -9.697 5.330 3.904 1.00 97.19 104 GLY A CA 1
ATOM 830 C C . GLY A 1 104 ? -11.143 5.069 4.330 1.00 97.19 104 GLY A C 1
ATOM 831 O O . GLY A 1 104 ? -11.632 5.674 5.285 1.00 97.19 104 GLY A O 1
ATOM 832 N N . ASP A 1 105 ? -11.819 4.107 3.700 1.00 97.31 105 ASP A N 1
ATOM 833 C CA . ASP A 1 105 ? -13.180 3.707 4.077 1.00 97.31 105 ASP A CA 1
ATOM 834 C C . ASP A 1 105 ? -13.220 3.033 5.459 1.00 97.31 105 ASP A C 1
ATOM 836 O O . ASP A 1 105 ? -14.097 3.337 6.275 1.00 97.31 105 ASP A O 1
ATOM 840 N N . ALA A 1 106 ? -12.201 2.237 5.800 1.00 97.38 106 ALA A N 1
ATOM 841 C CA . ALA A 1 106 ? -12.012 1.743 7.160 1.00 97.38 106 ALA A CA 1
ATOM 842 C C . ALA A 1 106 ? -11.820 2.877 8.179 1.00 97.38 106 ALA A C 1
ATOM 844 O O . ALA A 1 106 ? -12.415 2.827 9.256 1.00 97.38 106 ALA A O 1
ATOM 845 N N . LEU A 1 107 ? -11.039 3.919 7.868 1.00 97.31 107 LEU A N 1
ATOM 846 C CA . LEU A 1 107 ? -10.889 5.077 8.756 1.00 97.31 107 LEU A CA 1
ATOM 847 C C . LEU A 1 107 ? -12.220 5.796 8.965 1.00 97.31 107 LEU A C 1
ATOM 849 O O . LEU A 1 107 ? -12.584 6.030 10.119 1.00 97.31 107 LEU A O 1
ATOM 853 N N . LYS A 1 108 ? -12.977 6.065 7.894 1.00 96.56 108 LYS A N 1
ATOM 854 C CA . LYS A 1 108 ? -14.307 6.695 7.981 1.00 96.56 108 LYS A CA 1
ATOM 855 C C . LYS A 1 108 ? -15.246 5.892 8.876 1.00 96.56 108 LYS A C 1
ATOM 857 O O . LYS A 1 108 ? -15.811 6.450 9.815 1.00 96.56 108 LYS A O 1
ATOM 862 N N . ARG A 1 109 ? -15.355 4.578 8.643 1.00 95.00 109 ARG A N 1
ATOM 863 C CA . ARG A 1 109 ? -16.163 3.659 9.462 1.00 95.00 109 ARG A CA 1
ATOM 864 C C . ARG A 1 109 ? -15.744 3.691 10.925 1.00 95.00 109 ARG A C 1
ATOM 866 O O . ARG A 1 109 ? -16.580 3.717 11.824 1.00 95.00 109 ARG A O 1
ATOM 873 N N . LEU A 1 110 ? -14.438 3.691 11.172 1.00 95.50 110 LEU A N 1
ATOM 874 C CA . LEU A 1 110 ? -13.909 3.749 12.521 1.00 95.50 110 LEU A CA 1
ATOM 875 C C . LEU A 1 110 ? -14.058 5.137 13.140 1.00 95.50 110 LEU A C 1
ATOM 877 O O . LEU A 1 110 ? -13.782 5.227 14.326 1.00 95.50 110 LEU A O 1
ATOM 881 N N . GLY A 1 111 ? -14.481 6.184 12.422 1.00 95.00 111 GLY A N 1
ATOM 882 C CA . GLY A 1 111 ? -14.599 7.566 12.905 1.00 95.00 111 GLY A CA 1
ATOM 883 C C . GLY A 1 111 ? -13.261 8.310 12.989 1.00 95.00 111 GLY A C 1
ATOM 884 O O . GLY A 1 111 ? -13.052 9.100 13.911 1.00 95.00 111 GLY A O 1
ATOM 885 N N . GLY A 1 112 ? -12.320 7.978 12.107 1.00 94.00 112 GLY A N 1
ATOM 886 C CA . GLY A 1 112 ? -11.040 8.656 11.920 1.00 94.00 112 GLY A CA 1
ATOM 887 C C . GLY A 1 112 ? -10.934 9.319 10.546 1.00 94.00 112 GLY A C 1
ATOM 888 O O . GLY A 1 112 ? -11.774 9.118 9.674 1.00 94.00 112 GLY A O 1
ATOM 889 N N . GLU A 1 113 ? -9.867 10.0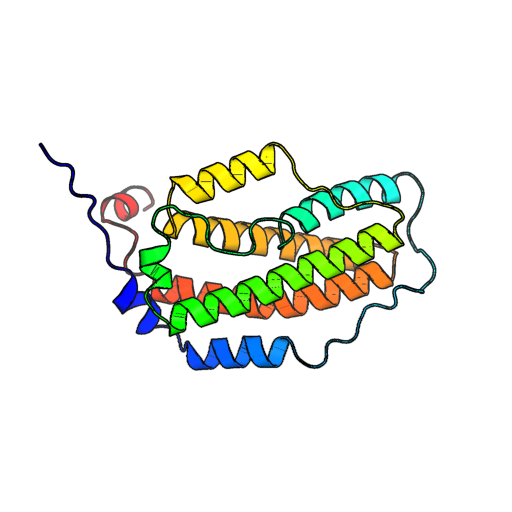89 10.362 1.00 94.88 113 GLU A N 1
ATOM 890 C CA . GLU A 1 113 ? -9.549 10.785 9.113 1.00 94.88 113 GLU A CA 1
ATOM 891 C C . GLU A 1 113 ? -8.215 10.284 8.555 1.00 94.88 113 GLU A C 1
ATOM 893 O O . GLU A 1 113 ? -7.351 9.821 9.306 1.00 94.88 113 GLU A O 1
ATOM 898 N N . GLU A 1 114 ? -8.046 10.379 7.240 1.00 95.12 114 GLU A N 1
ATOM 899 C CA . GLU A 1 114 ? -6.773 10.114 6.569 1.00 95.12 114 GLU A CA 1
ATOM 900 C C . GLU A 1 114 ? -5.713 11.140 6.985 1.00 95.12 114 GLU A C 1
ATOM 902 O O . GLU A 1 114 ? -6.016 12.295 7.291 1.00 95.12 114 GLU A O 1
ATOM 907 N N . ILE A 1 115 ? -4.449 10.720 6.984 1.00 94.12 115 ILE A N 1
ATOM 908 C CA . ILE A 1 115 ? -3.324 11.638 7.164 1.00 94.12 115 ILE A CA 1
ATOM 909 C C . ILE A 1 115 ? -2.676 11.895 5.810 1.00 94.12 115 ILE A C 1
ATOM 911 O O . ILE A 1 115 ? -2.465 10.977 5.028 1.00 94.12 115 ILE A O 1
ATOM 915 N N . MET A 1 116 ? -2.317 13.149 5.550 1.00 88.56 116 MET A N 1
ATOM 916 C CA . MET A 1 116 ? -1.693 13.534 4.278 1.00 88.56 116 MET A CA 1
ATOM 917 C C . MET A 1 116 ? -0.164 13.495 4.323 1.00 88.56 116 MET A C 1
ATOM 919 O O . MET A 1 116 ? 0.488 13.441 3.283 1.00 88.56 116 MET A O 1
ATOM 923 N N . SER A 1 117 ? 0.425 13.558 5.519 1.00 89.00 117 SER A N 1
ATOM 924 C CA . SER A 1 117 ? 1.872 13.481 5.689 1.00 89.00 117 SER A CA 1
ATOM 925 C C . SER A 1 117 ? 2.263 12.984 7.078 1.00 89.00 117 SER A C 1
ATOM 927 O O . SER A 1 117 ? 1.525 13.125 8.055 1.00 89.00 117 SER A O 1
ATOM 929 N N . HIS A 1 118 ? 3.468 12.430 7.155 1.00 93.31 118 HIS A N 1
ATOM 930 C CA . HIS A 1 118 ? 4.169 12.097 8.383 1.00 93.31 118 HIS A CA 1
ATOM 931 C C . HIS A 1 118 ? 5.678 12.243 8.144 1.00 93.31 118 HIS A C 1
ATOM 933 O O . HIS A 1 118 ? 6.166 11.932 7.058 1.00 93.31 118 HIS A O 1
ATOM 939 N N . TRP A 1 119 ? 6.447 12.671 9.148 1.00 93.62 119 TRP A N 1
ATOM 940 C CA . TRP A 1 119 ? 7.882 12.956 8.977 1.00 93.62 119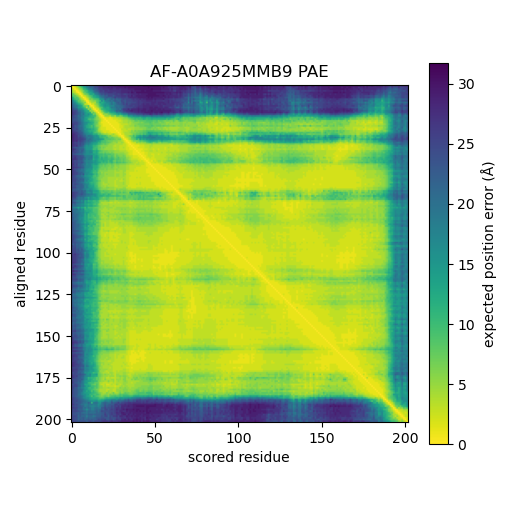 TRP A CA 1
ATOM 941 C C . TRP A 1 119 ? 8.670 11.753 8.427 1.00 93.62 119 TRP A C 1
ATOM 943 O O . TRP A 1 119 ? 9.548 11.904 7.577 1.00 93.62 119 TRP A O 1
ATOM 953 N N . SER A 1 120 ? 8.341 10.536 8.880 1.00 91.62 120 SER A N 1
ATOM 954 C CA . SER A 1 120 ? 9.012 9.315 8.421 1.00 91.62 120 SER A CA 1
ATOM 955 C C . SER A 1 120 ? 8.638 8.977 6.980 1.00 91.62 120 SER A C 1
ATOM 957 O O . SER A 1 120 ? 9.464 8.447 6.239 1.00 91.62 120 SER A O 1
ATOM 959 N N . PHE A 1 121 ? 7.417 9.323 6.568 1.00 91.81 121 PHE A N 1
ATOM 960 C CA . PHE A 1 121 ? 6.932 9.145 5.208 1.00 91.81 121 PHE A CA 1
ATOM 961 C C . PHE A 1 121 ? 7.606 10.126 4.239 1.00 91.81 121 PHE A C 1
ATOM 963 O O . PHE A 1 121 ? 8.031 9.734 3.151 1.00 91.81 121 PHE A O 1
ATOM 970 N N . GLU A 1 122 ? 7.789 11.381 4.650 1.00 92.56 122 GLU A N 1
ATOM 971 C CA . GLU A 1 122 ? 8.542 12.372 3.876 1.00 92.56 122 GLU A CA 1
ATOM 972 C C . GLU A 1 122 ? 10.005 11.952 3.702 1.00 92.56 122 GLU A C 1
ATOM 974 O O . GLU A 1 122 ? 10.532 11.985 2.587 1.00 92.56 122 GLU A O 1
ATOM 979 N N . LEU A 1 123 ? 10.642 11.476 4.779 1.00 93.12 123 LEU A N 1
ATOM 980 C CA . LEU A 1 123 ? 11.995 10.922 4.724 1.00 93.12 123 LEU A CA 1
ATOM 981 C C . LEU A 1 123 ? 12.069 9.724 3.767 1.00 93.12 123 LEU A C 1
ATOM 983 O O . LEU A 1 123 ? 12.959 9.666 2.917 1.00 93.12 123 LEU A O 1
ATOM 987 N N . PHE A 1 124 ? 11.117 8.794 3.864 1.00 92.19 124 PHE A N 1
ATOM 988 C CA . PHE A 1 124 ? 11.017 7.640 2.973 1.00 92.19 124 PHE A CA 1
ATOM 989 C C . PHE A 1 124 ? 10.888 8.058 1.501 1.00 92.19 124 PHE A C 1
ATOM 991 O O . PHE A 1 124 ? 11.615 7.549 0.643 1.00 92.19 124 PHE A O 1
ATOM 998 N N . CYS A 1 125 ? 10.029 9.035 1.200 1.00 92.62 125 CYS A N 1
ATOM 999 C CA . CYS A 1 125 ? 9.889 9.590 -0.145 1.00 92.62 125 CYS A CA 1
ATOM 1000 C C . CYS A 1 125 ? 11.171 10.284 -0.622 1.00 92.62 125 CYS A C 1
ATOM 1002 O O . CYS A 1 125 ? 11.560 10.133 -1.782 1.00 92.62 125 CYS A O 1
ATOM 1004 N N . GLY A 1 126 ? 11.865 11.000 0.265 1.00 93.00 126 GLY A N 1
ATOM 1005 C CA . GLY A 1 126 ? 13.173 11.586 -0.015 1.00 93.00 126 GLY A CA 1
ATOM 1006 C C . GLY A 1 126 ? 14.187 10.524 -0.442 1.00 93.00 126 GLY A C 1
ATOM 1007 O O . GLY A 1 126 ? 14.774 10.626 -1.520 1.00 93.00 126 GLY A O 1
ATOM 1008 N N . LEU A 1 127 ? 14.339 9.457 0.345 1.00 92.69 127 LEU A N 1
ATOM 1009 C CA . LEU A 1 127 ? 15.261 8.357 0.039 1.00 92.69 127 LEU A CA 1
ATOM 1010 C C . LEU A 1 127 ? 14.924 7.674 -1.293 1.00 92.69 127 LEU A C 1
ATOM 1012 O O . LEU A 1 127 ? 15.813 7.499 -2.129 1.00 92.69 127 LEU A O 1
ATOM 1016 N N . ARG A 1 128 ? 13.641 7.364 -1.536 1.00 93.75 128 ARG A N 1
ATOM 1017 C CA . ARG A 1 128 ? 13.155 6.826 -2.822 1.00 93.75 128 ARG A CA 1
ATOM 1018 C C . ARG A 1 128 ? 13.516 7.731 -3.998 1.00 93.75 128 ARG A C 1
ATOM 1020 O O . ARG A 1 128 ? 13.974 7.254 -5.034 1.00 93.75 128 ARG A O 1
ATOM 1027 N N . LYS A 1 129 ? 13.334 9.043 -3.832 1.00 93.31 129 LYS A N 1
ATOM 1028 C CA . LYS A 1 129 ? 13.615 10.031 -4.873 1.00 93.31 129 LYS A CA 1
ATOM 1029 C C . LYS A 1 129 ? 15.103 10.105 -5.204 1.00 93.31 129 LYS A C 1
ATOM 1031 O O . LYS A 1 129 ? 15.430 10.149 -6.388 1.00 93.31 129 LYS A O 1
ATOM 1036 N N . PHE A 1 130 ? 15.984 10.123 -4.199 1.00 93.81 130 PHE A N 1
ATOM 1037 C CA . PHE A 1 130 ? 17.421 10.385 -4.373 1.00 93.81 130 PHE A CA 1
ATOM 1038 C C . PHE A 1 130 ? 18.266 9.141 -4.683 1.00 93.81 130 PHE A C 1
ATOM 1040 O O . PHE A 1 130 ? 19.189 9.230 -5.491 1.00 93.81 130 PHE A O 1
ATOM 1047 N N . LEU A 1 131 ? 17.953 7.976 -4.108 1.00 90.56 131 LEU A N 1
ATOM 1048 C CA . LEU A 1 131 ? 18.754 6.752 -4.293 1.00 90.56 131 LEU A CA 1
ATOM 1049 C C . LEU A 1 131 ? 18.486 6.032 -5.627 1.00 90.56 131 LEU A C 1
ATOM 1051 O O . LEU A 1 131 ? 19.204 5.102 -5.993 1.00 90.56 131 LEU A O 1
ATOM 1055 N N . GLY A 1 132 ? 17.494 6.496 -6.390 1.00 90.38 132 GLY A N 1
ATOM 1056 C CA . GLY A 1 132 ? 17.199 6.018 -7.737 1.00 90.38 132 GLY A CA 1
ATOM 1057 C C . GLY A 1 132 ? 16.211 4.848 -7.788 1.00 90.38 132 GLY A C 1
ATOM 1058 O O . GLY A 1 132 ? 15.824 4.264 -6.779 1.00 90.38 132 GLY A O 1
ATOM 1059 N N . VAL A 1 133 ? 15.799 4.497 -9.007 1.00 91.62 133 VAL A N 1
ATOM 1060 C CA . VAL A 1 133 ? 14.650 3.623 -9.283 1.00 91.62 133 VAL A CA 1
ATOM 1061 C C . VAL A 1 133 ? 14.857 2.178 -8.831 1.00 91.62 133 VAL A C 1
ATOM 1063 O O . VAL A 1 133 ? 13.908 1.514 -8.431 1.00 91.62 133 VAL A O 1
ATOM 1066 N N . GLY A 1 134 ? 16.100 1.686 -8.835 1.00 88.50 134 GLY A N 1
ATOM 1067 C CA . GLY A 1 134 ? 16.416 0.349 -8.326 1.00 88.50 134 GLY A CA 1
ATOM 1068 C C . GLY A 1 134 ? 16.158 0.231 -6.823 1.00 88.50 134 GLY A C 1
ATOM 1069 O O . GLY A 1 134 ? 15.522 -0.729 -6.388 1.00 88.50 134 GLY A O 1
ATOM 1070 N N . PHE A 1 135 ? 16.601 1.228 -6.048 1.00 90.75 135 PHE A N 1
ATOM 1071 C CA . PHE A 1 135 ? 16.308 1.314 -4.618 1.00 90.75 135 PHE A CA 1
ATOM 1072 C C . PHE A 1 135 ? 14.817 1.542 -4.379 1.00 90.75 135 PHE A C 1
ATOM 1074 O O . PHE A 1 135 ? 14.230 0.840 -3.565 1.00 90.75 135 PHE A O 1
ATOM 1081 N N . GLU A 1 136 ? 14.190 2.468 -5.112 1.00 92.19 136 GLU A N 1
ATOM 1082 C CA . GLU A 1 136 ? 12.755 2.737 -4.986 1.00 92.19 136 GLU A CA 1
ATOM 1083 C C . GLU A 1 136 ? 11.915 1.465 -5.160 1.00 92.19 136 GLU A C 1
ATOM 1085 O O . GLU A 1 136 ? 11.069 1.178 -4.319 1.00 92.19 136 GLU A O 1
ATOM 1090 N N . LEU A 1 137 ? 12.183 0.665 -6.196 1.00 90.00 137 LEU A N 1
ATOM 1091 C CA . LEU A 1 137 ? 11.474 -0.596 -6.409 1.00 90.00 137 LEU A CA 1
ATOM 1092 C C . LEU A 1 137 ? 11.702 -1.585 -5.260 1.00 90.00 137 LEU A C 1
ATOM 1094 O O . LEU A 1 137 ? 10.761 -2.257 -4.863 1.00 90.00 137 LEU A O 1
ATOM 1098 N N . GLN A 1 138 ? 12.918 -1.698 -4.716 1.00 89.31 138 GLN A N 1
ATOM 1099 C CA . GLN A 1 138 ? 13.174 -2.571 -3.559 1.00 89.31 138 GLN A CA 1
ATOM 1100 C C . GLN A 1 138 ? 12.465 -2.080 -2.295 1.00 89.31 138 GLN A C 1
ATOM 1102 O O . GLN A 1 138 ? 11.905 -2.890 -1.561 1.00 89.31 138 GLN A O 1
ATOM 1107 N N . ALA A 1 139 ? 12.466 -0.769 -2.063 1.00 91.38 139 ALA A N 1
ATOM 1108 C CA . ALA A 1 139 ? 11.793 -0.149 -0.934 1.00 91.38 139 ALA A CA 1
ATOM 1109 C C . ALA A 1 139 ? 10.281 -0.409 -0.978 1.00 91.38 139 ALA A C 1
ATOM 1111 O O . ALA A 1 139 ? 9.714 -0.781 0.043 1.00 91.38 139 ALA A O 1
ATOM 1112 N N . LEU A 1 140 ? 9.660 -0.295 -2.158 1.00 91.25 140 LEU A N 1
ATOM 1113 C CA . LEU A 1 140 ? 8.234 -0.575 -2.346 1.00 91.25 140 LEU A CA 1
ATOM 1114 C C . LEU A 1 140 ? 7.886 -2.065 -2.153 1.00 91.25 140 LEU A C 1
ATOM 1116 O O . LEU A 1 140 ? 6.896 -2.377 -1.504 1.00 91.25 140 LEU A O 1
ATOM 1120 N N . VAL A 1 141 ? 8.732 -3.001 -2.609 1.00 89.81 141 VAL A N 1
ATOM 1121 C CA . VAL A 1 141 ? 8.540 -4.429 -2.265 1.00 89.81 141 VAL A CA 1
ATOM 1122 C C . VAL A 1 141 ? 8.665 -4.655 -0.758 1.00 89.81 141 VAL A C 1
ATOM 1124 O O . VAL A 1 141 ? 7.948 -5.466 -0.178 1.00 89.81 141 VAL A O 1
ATOM 1127 N N . GLY A 1 142 ? 9.591 -3.950 -0.106 1.00 90.31 142 GLY A N 1
ATOM 1128 C CA . GLY A 1 142 ? 9.753 -4.012 1.342 1.00 90.31 142 GLY A CA 1
ATOM 1129 C C . GLY A 1 142 ? 8.494 -3.565 2.083 1.00 90.31 142 GLY A C 1
ATOM 1130 O O . GLY A 1 142 ? 8.077 -4.246 3.019 1.00 90.31 142 GLY A O 1
ATOM 1131 N N . THR A 1 143 ? 7.872 -2.464 1.650 1.00 91.31 143 THR A N 1
ATOM 1132 C CA . THR A 1 143 ? 6.615 -1.987 2.242 1.00 91.31 143 THR A CA 1
ATOM 1133 C C . THR A 1 143 ? 5.479 -2.977 2.019 1.00 91.31 143 THR A C 1
ATOM 1135 O O . THR A 1 143 ? 4.798 -3.297 2.984 1.00 91.31 143 THR A O 1
ATOM 1138 N N . GLU A 1 144 ? 5.354 -3.548 0.820 1.00 90.56 144 GLU A N 1
ATOM 1139 C CA . GLU A 1 144 ? 4.329 -4.551 0.489 1.00 90.56 144 GLU A CA 1
ATOM 1140 C C . GLU A 1 144 ? 4.449 -5.829 1.340 1.00 90.56 144 GLU A C 1
ATOM 1142 O O . GLU A 1 144 ? 3.467 -6.369 1.842 1.00 90.56 144 GLU A O 1
ATOM 1147 N N . ILE A 1 145 ? 5.670 -6.315 1.591 1.00 91.44 145 ILE A N 1
ATOM 1148 C CA . ILE A 1 145 ? 5.871 -7.483 2.466 1.00 91.44 145 ILE A CA 1
ATOM 1149 C C . ILE A 1 145 ? 5.443 -7.166 3.905 1.00 91.44 145 ILE A C 1
ATOM 1151 O O . ILE A 1 145 ? 4.834 -8.007 4.574 1.00 91.44 145 ILE A O 1
ATOM 1155 N N . VAL A 1 146 ? 5.786 -5.973 4.400 1.00 93.94 146 VAL A N 1
ATOM 1156 C CA . VAL A 1 146 ? 5.434 -5.541 5.758 1.00 93.94 146 VAL A CA 1
ATOM 1157 C C . VAL A 1 146 ? 3.923 -5.345 5.889 1.00 93.94 146 VAL A C 1
ATOM 1159 O O . VAL A 1 146 ? 3.343 -5.825 6.868 1.00 93.94 146 VAL A O 1
ATOM 1162 N N . SER A 1 147 ? 3.280 -4.702 4.912 1.00 93.25 147 SER A N 1
ATOM 1163 C CA . SER A 1 147 ? 1.833 -4.488 4.900 1.00 93.25 147 SER A CA 1
ATOM 1164 C C . SER A 1 147 ? 1.070 -5.810 4.788 1.0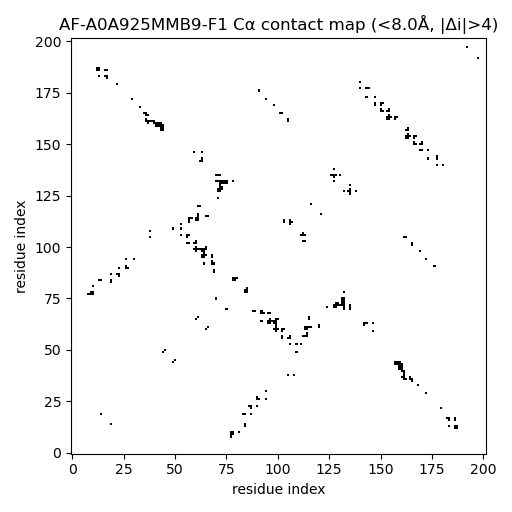0 93.25 147 SER A C 1
ATOM 1166 O O . SER A 1 147 ? 0.180 -6.053 5.603 1.00 93.25 147 SER A O 1
ATOM 1168 N N . HIS A 1 148 ? 1.505 -6.756 3.949 1.00 93.94 148 HIS A N 1
ATOM 1169 C CA . HIS A 1 148 ? 0.897 -8.095 3.870 1.00 93.94 148 HIS A CA 1
ATOM 1170 C C . HIS A 1 148 ? 0.887 -8.826 5.219 1.00 93.94 148 HIS A C 1
ATOM 1172 O O . HIS A 1 148 ? -0.107 -9.441 5.625 1.00 93.94 148 HIS A O 1
ATOM 1178 N N . VAL A 1 149 ? 2.001 -8.771 5.961 1.00 95.31 149 VAL A N 1
ATOM 1179 C CA . VAL A 1 149 ? 2.090 -9.365 7.308 1.00 95.31 149 VAL A CA 1
ATOM 1180 C C . VAL A 1 149 ? 1.177 -8.630 8.289 1.00 95.31 149 VAL A C 1
ATOM 1182 O O . VAL A 1 149 ? 0.493 -9.276 9.091 1.00 95.31 149 VAL A O 1
ATOM 1185 N N . TYR A 1 150 ? 1.123 -7.302 8.207 1.00 96.56 150 TYR A N 1
ATOM 1186 C CA . TYR A 1 150 ? 0.215 -6.488 9.006 1.00 96.56 150 TYR A CA 1
ATOM 1187 C C . TYR A 1 150 ? -1.254 -6.854 8.753 1.00 96.56 150 TYR A C 1
ATOM 1189 O O . TYR A 1 150 ? -1.973 -7.134 9.714 1.00 96.56 150 TYR A O 1
ATOM 1197 N N . TYR A 1 151 ? -1.694 -6.974 7.499 1.00 96.88 151 TYR A N 1
ATOM 1198 C CA . TYR A 1 151 ? -3.071 -7.353 7.171 1.00 96.88 151 TYR A CA 1
ATOM 1199 C C . TYR A 1 151 ? -3.409 -8.771 7.616 1.00 96.88 151 TYR A C 1
ATOM 1201 O O . TYR A 1 151 ? -4.515 -9.017 8.102 1.00 96.88 151 TYR A O 1
ATOM 1209 N N . LYS A 1 152 ? -2.461 -9.713 7.539 1.00 96.50 152 LYS A N 1
ATOM 1210 C CA . LYS A 1 152 ? -2.645 -11.062 8.104 1.00 96.50 152 LYS A CA 1
ATOM 1211 C C . LYS A 1 152 ? -2.864 -11.021 9.612 1.00 96.50 152 LYS A C 1
ATOM 1213 O O . LYS A 1 152 ? -3.741 -11.724 10.120 1.00 96.50 152 LYS A O 1
ATOM 1218 N N . MET A 1 153 ? -2.089 -10.202 10.321 1.00 96.50 153 MET A N 1
ATOM 1219 C CA . MET A 1 153 ? -2.242 -10.009 11.762 1.00 96.50 153 MET A CA 1
ATOM 1220 C C . MET A 1 153 ? -3.595 -9.362 12.077 1.00 96.50 153 MET A C 1
ATOM 1222 O O . MET A 1 153 ? -4.361 -9.900 12.881 1.00 96.50 153 MET A O 1
ATOM 1226 N N . LEU A 1 154 ? -3.937 -8.279 11.380 1.00 95.88 154 LEU A N 1
ATOM 1227 C CA . LEU A 1 154 ? -5.171 -7.538 11.605 1.00 95.88 154 LEU A CA 1
ATOM 1228 C C . LEU A 1 154 ? -6.409 -8.394 11.308 1.00 95.88 154 LEU A C 1
ATOM 1230 O O . LEU A 1 154 ? -7.316 -8.463 12.132 1.00 95.88 154 LEU A O 1
ATOM 1234 N N . ARG A 1 155 ? -6.410 -9.156 10.209 1.00 96.44 155 ARG A N 1
ATOM 1235 C CA . ARG A 1 155 ? -7.480 -10.111 9.879 1.00 96.44 155 ARG A CA 1
ATOM 1236 C C . ARG A 1 155 ? -7.679 -11.183 10.950 1.00 96.44 155 ARG A C 1
ATOM 1238 O O . ARG A 1 155 ? -8.802 -11.636 11.167 1.00 96.44 155 ARG A O 1
ATOM 1245 N N . LYS A 1 156 ? -6.596 -11.634 11.586 1.00 96.06 156 LYS A N 1
ATOM 1246 C CA . LYS A 1 156 ? -6.641 -12.695 12.600 1.00 96.06 156 LYS A CA 1
ATOM 1247 C C . LYS A 1 156 ? -7.123 -12.183 13.957 1.00 96.06 156 LYS A C 1
ATOM 1249 O O . LYS A 1 156 ? -7.813 -12.919 14.658 1.00 96.06 156 LYS A O 1
ATOM 1254 N N . HIS A 1 157 ? -6.740 -10.964 14.330 1.00 94.38 157 HIS A N 1
ATOM 1255 C CA . HIS A 1 157 ? -6.892 -10.462 15.697 1.00 94.38 157 HIS A CA 1
ATOM 1256 C C . HIS A 1 157 ? -7.910 -9.326 15.855 1.00 94.38 157 HIS A C 1
ATOM 1258 O O . HIS A 1 157 ? -8.348 -9.072 16.975 1.00 94.38 157 HIS A O 1
ATOM 1264 N N . CYS A 1 158 ? -8.322 -8.656 14.777 1.00 93.69 158 CYS A N 1
ATOM 1265 C CA . CYS A 1 158 ? -9.396 -7.670 14.841 1.00 93.69 158 CYS A CA 1
ATOM 1266 C C . CYS A 1 158 ? -10.748 -8.372 15.015 1.00 93.69 158 CYS A C 1
ATOM 1268 O O . CYS A 1 158 ? -11.034 -9.373 14.353 1.00 93.69 158 CYS A O 1
ATOM 1270 N N . ALA A 1 159 ? -11.584 -7.841 15.904 1.00 92.56 159 ALA A N 1
ATOM 1271 C CA . ALA A 1 159 ? -12.947 -8.319 16.110 1.00 92.56 159 ALA A CA 1
ATOM 1272 C C . ALA A 1 159 ? -13.964 -7.646 15.168 1.00 92.56 159 ALA A C 1
ATOM 1274 O O . ALA A 1 159 ? -15.084 -8.134 15.058 1.00 92.56 159 ALA A O 1
ATOM 1275 N N . ASP A 1 160 ? -13.586 -6.569 14.467 1.00 96.00 160 ASP A N 1
ATOM 1276 C CA . ASP A 1 160 ? -14.477 -5.892 13.521 1.00 96.00 160 ASP A CA 1
ATOM 1277 C C . ASP A 1 160 ? -14.597 -6.682 12.201 1.00 96.00 160 ASP A C 1
ATOM 1279 O O . ASP A 1 160 ? -13.576 -6.934 11.549 1.00 96.00 160 ASP A O 1
ATOM 1283 N N . PRO A 1 161 ? -15.812 -7.102 11.800 1.00 94.88 161 PRO A N 1
ATOM 1284 C CA . PRO A 1 161 ? -16.010 -7.952 10.627 1.00 94.88 161 PRO A CA 1
ATOM 1285 C C . PRO A 1 161 ? -15.610 -7.260 9.318 1.00 94.88 161 PRO A C 1
ATOM 1287 O O . PRO A 1 161 ? -14.886 -7.863 8.524 1.00 94.88 161 PRO A O 1
ATOM 1290 N N . ALA A 1 162 ? -15.969 -5.986 9.138 1.00 96.50 162 ALA A N 1
ATOM 1291 C CA . ALA A 1 162 ? -15.649 -5.225 7.931 1.00 96.50 162 ALA A CA 1
ATOM 1292 C C . ALA A 1 162 ? -14.132 -5.065 7.755 1.00 96.50 162 ALA A C 1
ATOM 1294 O O . ALA A 1 162 ? -13.593 -5.277 6.670 1.00 96.50 162 ALA A O 1
ATOM 1295 N N . ILE A 1 163 ? -13.403 -4.787 8.845 1.00 96.75 163 ILE A N 1
ATOM 1296 C CA . ILE A 1 163 ? -11.933 -4.704 8.810 1.00 96.75 163 ILE A CA 1
ATOM 1297 C C . ILE A 1 163 ? -11.307 -6.050 8.425 1.00 96.75 163 ILE A C 1
ATOM 1299 O O . ILE A 1 163 ? -10.331 -6.090 7.672 1.00 96.75 163 ILE A O 1
ATOM 1303 N N . ARG A 1 164 ? -11.851 -7.175 8.902 1.00 96.31 164 ARG A N 1
ATOM 1304 C CA . ARG A 1 164 ? -11.348 -8.511 8.538 1.00 96.31 164 ARG A CA 1
ATOM 1305 C C . ARG A 1 164 ? -11.598 -8.841 7.070 1.00 96.31 164 ARG A C 1
ATOM 1307 O O . ARG A 1 164 ? -10.742 -9.476 6.449 1.00 96.31 164 ARG A O 1
ATOM 1314 N N . GLU A 1 165 ? -12.749 -8.447 6.537 1.00 95.94 165 GLU A N 1
ATOM 1315 C CA . GLU A 1 165 ? -13.093 -8.600 5.122 1.00 95.94 165 GLU A CA 1
ATOM 1316 C C . GLU A 1 165 ? -12.186 -7.745 4.244 1.00 95.94 165 GLU A C 1
ATOM 1318 O O . GLU A 1 165 ? -11.544 -8.289 3.346 1.00 95.94 165 GLU A O 1
ATOM 1323 N N . MET A 1 166 ? -12.019 -6.465 4.586 1.00 96.44 166 MET A N 1
ATOM 1324 C CA . MET A 1 166 ? -11.066 -5.554 3.948 1.00 96.44 166 MET A CA 1
ATOM 1325 C C . MET A 1 166 ? -9.660 -6.164 3.898 1.00 96.44 166 MET A C 1
ATOM 1327 O O . MET A 1 166 ? -9.071 -6.283 2.826 1.00 96.44 166 MET A O 1
ATOM 1331 N N . CYS A 1 167 ? -9.139 -6.635 5.036 1.00 96.44 167 CYS A N 1
ATOM 1332 C CA . CYS A 1 167 ? -7.830 -7.291 5.075 1.00 96.44 167 CYS A CA 1
ATOM 1333 C C . CYS A 1 167 ? -7.796 -8.548 4.193 1.00 96.44 167 CYS A C 1
ATOM 1335 O O . CYS A 1 167 ? -6.783 -8.843 3.571 1.00 96.44 167 CYS A O 1
ATOM 1337 N N . GLY A 1 168 ? -8.890 -9.313 4.132 1.00 94.00 168 GLY A N 1
ATOM 1338 C CA . GLY A 1 168 ? -9.004 -10.484 3.261 1.00 94.00 168 GLY A CA 1
ATOM 1339 C C . GLY A 1 168 ? -8.972 -10.146 1.769 1.00 94.00 168 GLY A C 1
ATOM 1340 O O . GLY A 1 168 ? -8.461 -10.950 0.986 1.00 94.00 168 GLY A O 1
ATOM 1341 N N . LEU A 1 169 ? -9.499 -8.984 1.379 1.00 92.56 169 LEU A N 1
ATOM 1342 C CA . LEU A 1 169 ? -9.411 -8.471 0.014 1.00 92.56 169 LEU A CA 1
ATOM 1343 C C . LEU A 1 169 ? -7.984 -8.040 -0.316 1.00 92.56 169 LEU A C 1
ATOM 1345 O O . LEU A 1 169 ? -7.450 -8.513 -1.315 1.00 92.56 169 LEU A O 1
ATOM 1349 N N . ILE A 1 170 ? -7.360 -7.232 0.546 1.00 92.56 170 ILE A N 1
ATOM 1350 C CA . ILE A 1 170 ? -5.991 -6.735 0.336 1.00 92.56 170 ILE A CA 1
ATOM 1351 C C . ILE A 1 170 ? -5.001 -7.907 0.236 1.00 92.56 170 ILE A C 1
ATOM 1353 O O . ILE A 1 170 ? -4.341 -8.063 -0.781 1.00 92.56 170 ILE A O 1
ATOM 1357 N N . ILE A 1 171 ? -5.022 -8.848 1.190 1.00 92.44 171 ILE A N 1
ATOM 1358 C CA . ILE A 1 171 ? -4.146 -10.042 1.182 1.00 92.44 171 ILE A CA 1
ATOM 1359 C C . ILE A 1 171 ? -4.248 -10.836 -0.130 1.00 92.44 171 ILE A C 1
ATOM 1361 O O . ILE A 1 171 ? -3.259 -11.396 -0.601 1.00 92.44 171 ILE A O 1
ATOM 1365 N N . ARG A 1 172 ? -5.450 -10.934 -0.715 1.00 89.00 172 ARG A N 1
ATOM 1366 C CA . ARG A 1 172 ? -5.661 -11.667 -1.973 1.00 89.00 172 ARG A CA 1
ATOM 1367 C C . ARG A 1 172 ? -4.970 -10.976 -3.147 1.00 89.00 172 ARG A C 1
ATOM 1369 O O . AR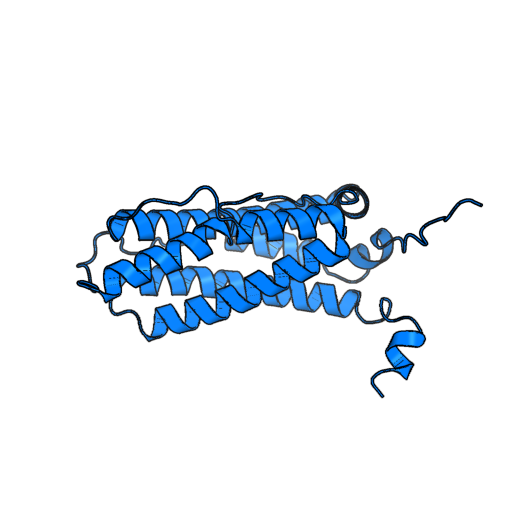G A 1 172 ? -4.490 -11.662 -4.046 1.00 89.00 172 ARG A O 1
ATOM 1376 N N . VAL A 1 173 ? -4.963 -9.646 -3.146 1.00 85.19 173 VAL A N 1
ATOM 1377 C CA . VAL A 1 173 ? -4.271 -8.832 -4.146 1.00 85.19 173 VAL A CA 1
ATOM 1378 C C . VAL A 1 173 ? -2.758 -8.939 -3.936 1.00 85.19 173 VAL A C 1
ATOM 1380 O O . VAL A 1 173 ? -2.048 -9.303 -4.876 1.00 85.19 173 VAL A O 1
ATOM 1383 N N . ASP A 1 174 ? -2.294 -8.766 -2.697 1.00 84.50 174 ASP A N 1
ATOM 1384 C CA . ASP A 1 174 ? -0.878 -8.832 -2.311 1.00 84.50 174 ASP A CA 1
ATOM 1385 C C . ASP A 1 174 ? -0.222 -10.166 -2.698 1.00 84.50 174 ASP A C 1
ATOM 1387 O O . ASP A 1 174 ? 0.918 -10.199 -3.157 1.00 84.50 174 ASP A O 1
ATOM 1391 N N . ASP A 1 175 ? -0.923 -11.302 -2.583 1.00 83.44 175 ASP A N 1
ATOM 1392 C CA . ASP A 1 175 ? -0.365 -12.602 -2.987 1.00 83.44 175 ASP A CA 1
ATOM 1393 C C . ASP A 1 175 ? 0.028 -12.632 -4.485 1.00 83.44 175 ASP A C 1
ATOM 1395 O O . ASP A 1 175 ? 1.020 -13.272 -4.862 1.00 83.44 175 ASP A O 1
ATOM 1399 N N . GLY A 1 176 ? -0.715 -11.917 -5.339 1.00 80.56 176 GLY A N 1
ATOM 1400 C CA . GLY A 1 176 ? -0.405 -11.741 -6.760 1.00 80.56 176 GLY A CA 1
ATOM 1401 C C . GLY A 1 176 ? 0.791 -10.817 -6.995 1.00 80.56 176 GLY A C 1
ATOM 1402 O O . GLY A 1 176 ? 1.695 -11.154 -7.768 1.00 80.56 176 GLY A O 1
ATOM 1403 N N . GLN A 1 177 ? 0.840 -9.694 -6.280 1.00 82.19 177 GLN A N 1
ATOM 1404 C CA . GLN A 1 177 ? 1.928 -8.717 -6.360 1.00 82.19 177 GLN A CA 1
ATOM 1405 C C . GLN A 1 177 ? 3.264 -9.281 -5.852 1.00 82.19 177 GLN A C 1
ATOM 1407 O O . GLN A 1 177 ? 4.287 -9.193 -6.540 1.00 82.19 177 GLN A O 1
ATOM 1412 N N . ILE A 1 178 ? 3.252 -10.026 -4.744 1.00 82.31 178 ILE A N 1
ATOM 1413 C CA . ILE A 1 178 ? 4.435 -10.714 -4.218 1.00 82.31 178 ILE A CA 1
ATOM 1414 C C . ILE A 1 178 ? 4.956 -11.733 -5.237 1.00 82.31 178 ILE A C 1
ATOM 1416 O O . ILE A 1 178 ? 6.170 -11.870 -5.428 1.00 82.31 178 ILE A O 1
ATOM 1420 N N . ALA A 1 179 ? 4.070 -12.469 -5.914 1.00 82.00 179 ALA A N 1
ATOM 1421 C CA . ALA A 1 179 ? 4.466 -13.405 -6.965 1.00 82.00 179 ALA A CA 1
ATOM 1422 C C . ALA A 1 179 ? 5.064 -12.683 -8.190 1.00 82.00 179 ALA A C 1
ATOM 1424 O O . ALA A 1 179 ? 6.058 -13.153 -8.764 1.00 82.00 179 ALA A O 1
ATOM 1425 N N . PHE A 1 180 ? 4.521 -11.517 -8.547 1.00 82.75 180 PHE A N 1
ATOM 1426 C CA . PHE A 1 180 ? 5.094 -10.631 -9.557 1.00 82.75 180 PHE A CA 1
ATOM 1427 C C . PHE A 1 180 ? 6.504 -10.170 -9.158 1.00 82.75 180 PHE A C 1
ATOM 1429 O O . PHE A 1 180 ? 7.456 -10.326 -9.929 1.00 82.75 180 PHE A O 1
ATOM 1436 N N . HIS A 1 181 ? 6.691 -9.693 -7.929 1.00 82.69 181 HIS A N 1
ATOM 1437 C CA . HIS A 1 181 ? 7.986 -9.237 -7.433 1.00 82.69 181 HIS A CA 1
ATOM 1438 C C . HIS A 1 181 ? 9.018 -10.349 -7.301 1.00 82.69 181 HIS A C 1
ATOM 1440 O O . HIS A 1 181 ? 10.181 -10.132 -7.645 1.00 82.69 181 HIS A O 1
ATOM 1446 N N . LYS A 1 182 ? 8.610 -11.557 -6.905 1.00 82.75 182 LYS A N 1
ATOM 1447 C CA . LYS A 1 182 ? 9.473 -12.744 -6.959 1.00 82.75 182 LYS A CA 1
ATOM 1448 C C . LYS A 1 182 ? 9.949 -13.022 -8.381 1.00 82.75 182 LYS A C 1
ATOM 1450 O O . LYS A 1 182 ? 11.141 -13.238 -8.582 1.00 82.75 182 LYS A O 1
ATOM 1455 N N . SER A 1 183 ? 9.049 -12.958 -9.362 1.00 79.56 183 SER A N 1
ATOM 1456 C CA . SER A 1 183 ? 9.392 -13.160 -10.777 1.00 79.56 183 SER A CA 1
ATOM 1457 C C . SER A 1 183 ? 10.371 -12.089 -11.272 1.00 79.56 183 SER A C 1
ATOM 1459 O O . SER A 1 183 ? 11.380 -12.407 -11.903 1.00 79.56 183 SER A O 1
ATOM 1461 N N . ARG A 1 184 ? 10.136 -10.824 -10.898 1.00 81.06 184 ARG A N 1
ATOM 1462 C CA . ARG A 1 184 ? 11.017 -9.689 -11.210 1.00 81.06 184 ARG A CA 1
ATOM 1463 C C . ARG A 1 184 ? 12.400 -9.840 -10.591 1.00 81.06 184 ARG A C 1
ATOM 1465 O O . ARG A 1 184 ? 13.406 -9.620 -11.261 1.00 81.06 184 ARG A O 1
ATOM 1472 N N . LEU A 1 185 ? 12.472 -10.200 -9.312 1.00 80.56 185 LEU A N 1
ATOM 1473 C CA . LEU A 1 185 ? 13.740 -10.388 -8.615 1.00 80.56 185 LEU A CA 1
ATOM 1474 C C . LEU A 1 185 ? 14.499 -11.585 -9.186 1.00 80.56 185 LEU A C 1
ATOM 1476 O O . LEU A 1 185 ? 15.678 -11.438 -9.480 1.00 80.56 185 LEU A O 1
ATOM 1480 N N . ALA A 1 186 ? 13.842 -12.718 -9.448 1.00 77.06 186 ALA A N 1
ATOM 1481 C CA . ALA A 1 186 ? 14.476 -13.876 -10.083 1.00 77.06 186 ALA A CA 1
ATOM 1482 C C . ALA A 1 186 ? 15.097 -13.527 -11.448 1.00 77.06 186 ALA A C 1
ATOM 1484 O O . ALA A 1 186 ? 16.226 -13.923 -11.730 1.00 77.06 186 ALA A O 1
ATOM 1485 N N . ALA A 1 187 ? 14.415 -12.702 -12.248 1.00 70.06 187 ALA A N 1
ATOM 1486 C CA . ALA A 1 187 ? 14.938 -12.175 -13.509 1.00 70.06 187 ALA A CA 1
ATOM 1487 C C . ALA A 1 187 ? 16.178 -11.263 -13.348 1.00 70.06 187 ALA A C 1
ATOM 1489 O O . ALA A 1 187 ? 16.932 -11.068 -14.302 1.00 70.06 187 ALA A O 1
ATOM 1490 N N . THR A 1 188 ? 16.414 -10.717 -12.148 1.00 66.62 188 THR A N 1
ATOM 1491 C CA . THR A 1 188 ? 17.439 -9.690 -11.888 1.00 66.62 188 THR A CA 1
ATOM 1492 C C . THR A 1 188 ? 18.594 -10.174 -10.983 1.00 66.62 188 THR A C 1
ATOM 1494 O O . THR A 1 188 ? 19.716 -9.675 -11.088 1.00 66.62 188 THR A O 1
ATOM 1497 N N . VAL A 1 189 ? 18.364 -11.176 -10.122 1.00 56.06 189 VAL A N 1
ATOM 1498 C CA . VAL A 1 189 ? 19.291 -11.663 -9.070 1.00 56.06 189 VAL A CA 1
ATOM 1499 C C . VAL A 1 189 ? 20.587 -12.282 -9.616 1.00 56.06 189 VAL A C 1
ATOM 1501 O O . VAL A 1 189 ? 21.583 -12.337 -8.905 1.00 56.06 189 VAL A O 1
ATOM 1504 N N . GLY A 1 190 ? 20.658 -12.631 -10.900 1.00 48.16 190 GLY A N 1
ATOM 1505 C CA . GLY A 1 190 ? 21.908 -13.079 -11.527 1.00 48.16 190 GLY A CA 1
ATOM 1506 C C . GLY A 1 190 ? 22.892 -11.969 -11.928 1.00 48.16 190 GLY A C 1
ATOM 1507 O O . GLY A 1 190 ? 23.944 -12.292 -12.471 1.00 48.16 190 GLY A O 1
ATOM 1508 N N . LYS A 1 191 ? 22.549 -10.678 -11.769 1.00 51.16 191 LYS A N 1
ATOM 1509 C CA . LYS A 1 191 ? 23.278 -9.580 -12.450 1.00 51.16 191 LYS A CA 1
ATOM 1510 C C . LYS A 1 191 ? 23.584 -8.334 -11.602 1.00 51.16 191 LYS A C 1
ATOM 1512 O O . LYS A 1 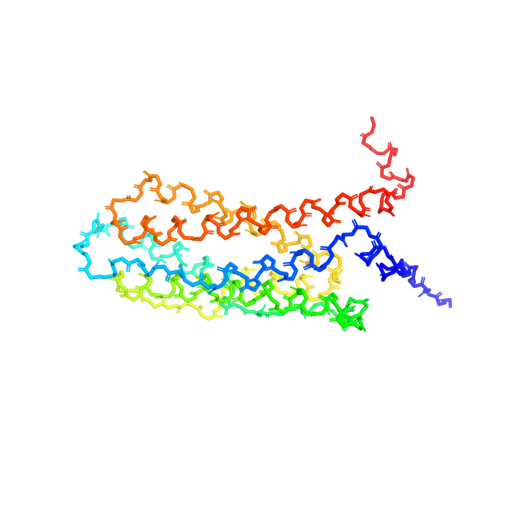191 ? 24.235 -7.429 -12.111 1.00 51.16 191 LYS A O 1
ATOM 1517 N N . ILE A 1 192 ? 23.146 -8.268 -10.337 1.00 49.25 192 ILE A N 1
ATOM 1518 C CA . ILE A 1 192 ? 23.304 -7.071 -9.474 1.00 49.25 192 ILE A CA 1
ATOM 1519 C C . ILE A 1 192 ? 24.496 -7.159 -8.507 1.00 49.25 192 ILE A C 1
ATOM 1521 O O . ILE A 1 192 ? 25.083 -6.133 -8.163 1.00 49.25 192 ILE A O 1
ATOM 1525 N N . TYR A 1 193 ? 24.901 -8.351 -8.076 1.00 47.00 193 TYR A N 1
ATOM 1526 C CA . TYR A 1 193 ? 26.003 -8.480 -7.124 1.00 47.00 193 TYR A CA 1
ATOM 1527 C C . TYR A 1 193 ? 27.338 -8.562 -7.866 1.00 47.00 193 TYR A C 1
ATOM 1529 O O . TYR A 1 193 ? 27.715 -9.605 -8.394 1.00 47.00 193 TYR A O 1
ATOM 1537 N N . GLY A 1 194 ? 28.053 -7.435 -7.924 1.00 48.44 194 GLY A N 1
ATOM 1538 C CA . GLY A 1 194 ? 29.451 -7.415 -8.352 1.00 48.44 194 GLY A CA 1
ATOM 1539 C C . GLY A 1 194 ? 30.333 -8.290 -7.443 1.00 48.44 194 GLY A C 1
ATOM 1540 O O . GLY A 1 194 ? 29.938 -8.594 -6.314 1.00 48.44 194 GLY A O 1
ATOM 1541 N N . PRO A 1 195 ? 31.546 -8.666 -7.891 1.00 52.97 195 PRO A N 1
ATOM 1542 C CA . PRO A 1 195 ? 32.422 -9.616 -7.193 1.00 52.97 195 PRO A CA 1
ATOM 1543 C C . PRO A 1 195 ? 32.703 -9.257 -5.721 1.00 52.97 195 PRO A C 1
ATOM 1545 O O . PRO A 1 195 ? 32.891 -10.151 -4.904 1.00 52.97 195 PRO A O 1
ATOM 1548 N N . LEU A 1 196 ? 32.630 -7.971 -5.360 1.00 50.81 196 LEU A N 1
ATOM 1549 C CA . LEU A 1 196 ? 32.771 -7.465 -3.988 1.00 50.81 196 LEU A CA 1
ATOM 1550 C C . LEU A 1 196 ? 31.686 -7.956 -3.010 1.00 50.81 196 LEU A C 1
ATOM 1552 O O . LEU A 1 196 ? 31.979 -8.193 -1.840 1.00 50.81 196 LEU A O 1
ATOM 1556 N N . TRP A 1 197 ? 30.443 -8.133 -3.465 1.00 54.16 197 TRP A N 1
ATOM 1557 C CA . TRP A 1 197 ? 29.358 -8.651 -2.618 1.00 54.16 197 TRP A CA 1
ATOM 1558 C C . TRP A 1 197 ? 29.507 -10.158 -2.368 1.00 54.16 197 TRP A C 1
ATOM 1560 O O . TRP A 1 197 ? 29.207 -10.635 -1.277 1.00 54.16 197 TRP A O 1
ATOM 1570 N N . ALA A 1 198 ? 30.035 -10.895 -3.352 1.00 52.53 198 ALA A N 1
ATOM 1571 C CA . ALA A 1 198 ? 30.303 -12.329 -3.240 1.00 52.53 198 ALA A CA 1
ATOM 1572 C C . ALA A 1 198 ? 31.471 -12.652 -2.288 1.00 52.53 198 ALA A C 1
ATOM 1574 O O . ALA A 1 198 ? 31.523 -13.749 -1.740 1.00 52.53 198 ALA A O 1
ATOM 1575 N N . THR A 1 199 ? 32.396 -11.712 -2.074 1.00 52.62 199 THR A N 1
ATOM 1576 C CA . THR A 1 199 ? 33.524 -11.880 -1.143 1.00 52.62 199 THR A CA 1
ATOM 1577 C C . THR A 1 199 ? 33.202 -11.513 0.304 1.00 52.62 199 THR A C 1
ATOM 1579 O O . THR A 1 199 ? 33.877 -12.000 1.201 1.00 52.62 199 THR A O 1
ATOM 1582 N N . LEU A 1 200 ? 32.203 -10.659 0.550 1.00 54.66 200 LEU A N 1
ATOM 1583 C CA . LEU A 1 200 ? 31.886 -10.163 1.898 1.00 54.66 200 LEU A CA 1
ATOM 1584 C C . LEU A 1 200 ? 30.930 -11.064 2.693 1.00 54.66 200 LEU A C 1
ATOM 1586 O O . LEU A 1 200 ? 30.896 -10.969 3.915 1.00 54.66 200 LEU A O 1
ATOM 1590 N N . PHE A 1 201 ? 30.159 -11.919 2.019 1.00 52.12 201 PHE A N 1
ATOM 1591 C CA . PHE A 1 201 ? 29.097 -12.722 2.642 1.00 52.12 201 PHE A CA 1
ATOM 1592 C C . PHE A 1 201 ? 29.183 -14.214 2.298 1.00 52.12 201 PHE A C 1
ATOM 1594 O O . PHE A 1 201 ? 28.159 -14.894 2.222 1.00 52.12 201 PHE A O 1
ATOM 1601 N N . ARG A 1 202 ? 30.400 -14.718 2.069 1.00 47.03 202 ARG A N 1
ATOM 1602 C CA . ARG A 1 202 ? 30.666 -16.153 1.952 1.00 47.03 202 ARG A CA 1
ATOM 1603 C C . ARG A 1 202 ? 31.192 -16.713 3.264 1.00 47.03 202 ARG A C 1
ATOM 1605 O O . ARG A 1 202 ? 32.027 -16.022 3.884 1.00 47.03 202 ARG A O 1
#

Sequence (202 aa):
MAFHPVGCDLRPLMSMAMDTKRWVSHFEKNGANRSEPDWDAPLGVGGKALIELRKSIQQFQLGDGGGPGYLIAWNRQSILSDPELKRLIDLWFKEEREHSRLLGDALKRLGGEEIMSHWSFELFCGLRKFLGVGFELQALVGTEIVSHVYYKMLRKHCADPAIREMCGLIIRVDDGQIAFHKSRLAATVGKIYGPLWATLFR

Nearest PDB structures (foldseek):
  2z5q-assembly1_A  TM=5.770E-01  e=1.597E-01  Equus caballus
  7vip-assembly1_A  TM=5.967E-01  e=4.224E-01  Equus caballus
  7xa1-assembly1_A-2  TM=5.645E-01  e=2.726E-01  Thermotoga maritima
  3af7-assembly1_X  TM=5.611E-01  e=4.224E-01  Equus caballus
  5hqo-assembly1_A  TM=5.318E-01  e=8.764E-01  Equus caballus

Radius of gyration: 18.98 Å; Cα contacts (8 Å, |Δi|>4): 197; chains: 1; bounding box: 60×30×46 Å

Foldseek 3Di:
DDPDPPPPLCVVLLVPQDPLVVLLVVLVVLPPDDDAFPLVDDFQDDDPRLVVVLVVLLVLLCLQQLDPLAQQAPVCCSQCVDVSSVSSSNSNSVVSNVLSVLSQSVQVSSVHHHDNDDPVVVVLSVCSHYVGDVVVVVVSLVSLVVVLVVLVVCLVPGRGRNSVSSSVSSNVVSVSVNVVVVSSCVSPVVPPDDPVNVVPPD

Secondary structure (DSSP, 8-state):
----------HHHHHHHS-HHHHHHHHHHHTSSPPPP-TTSPP---HHHHHHHHHHHHHHHIIIIIS--S---TTTHHHHTSHHHHHHHHHHHHHHHHHHHHHHHHHHHHT----S--HHHHHHHHHHHHH-HHHHHHHHHHHHHHHHHHHHHHHHH---HHHHHHHHHHHHHHHHHHHHHHHHHHHHTTTS--HHHHHH--

Mean predicted aligned error: 8.64 Å

Solvent-accessible surface area (backbone atoms only — not comparable to full-atom values): 11405 Å² total; per-residue (Å²): 135,84,85,73,77,85,72,76,77,58,53,72,47,62,62,75,58,42,68,59,67,60,50,44,53,45,54,62,53,68,74,52,90,74,82,77,48,56,76,82,56,77,83,45,68,55,75,72,62,39,57,56,48,44,58,52,46,30,54,50,21,30,67,39,30,59,47,82,59,60,86,66,16,79,54,33,61,69,53,54,70,40,70,68,56,33,53,45,52,54,48,50,34,51,52,31,36,49,49,13,50,53,40,44,53,51,26,50,71,71,74,43,70,81,52,94,76,50,75,69,56,54,51,50,51,48,49,28,25,71,69,19,42,73,51,31,54,52,52,51,52,51,50,50,56,52,49,48,53,49,32,55,50,44,38,72,70,50,66,25,60,32,61,27,42,44,25,55,53,51,48,59,53,48,57,54,51,53,52,49,49,51,46,54,44,64,50,43,68,88,76,71,74,54,74,69,58,64,68,75,76,109